Protein AF-A0A1R1PND1-F1 (afdb_monomer_lite)

pLDDT: mean 93.23, std 8.09, range [51.75, 98.88]

Foldseek 3Di:
DVLVVQLVLLLVLVCQLDPLFQDAAEQQAEQEQSSLLNAQSGLAYEFAQRHKYWHCQLLQLGFRASLLLLVLLPWFANNSLLRRQLRDIQGQCLCQLRFSGLAYAHPVCVVVLVVVVVVVVDRDPVVNLVSRLVRGDACADPVGDRAPPNPCLQCVVVSNQLRVDQAPVSSLVSLVVDDSCVVVSVVSNVSNLSGALLRSNLRSNLSVVSNPDKSQRSNLLRSLVRVVSCVDPSNVQSCCCCPNVNVSRGCHVVNDNVPPDPVNSVVSVVPRDPPDGRPHPDDDIDSDRPSCLSGADHPVNLVVLQVPPPPHPPDLPVSLVVQCVSSVVGHPNSNSSVSVVD

InterPro domains:
  IPR018376 Enoyl-CoA hydratase/isomerase, conserved site [PS00166] (24-44)
  IPR029045 ClpP/crotonase-like domain superfamily [SSF52096] (4-252)
  IPR032259 Enoyl-CoA hydratase/isomerase, HIBYL-CoA-H type [PTHR43176] (2-274)
  IPR045004 Enoyl-CoA hydratase/isomerase domain [PF16113] (3-269)

Radius of gyration: 20.49 Å; chains: 1; bounding box: 49×54×54 Å

Sequence (342 aa):
MGENFLSEEYTMNHQLATIKKPVVAMIDGVTMGGGVGISVHAPFRVSTERTLLAMPETQIGFVPDIGSTFVLARLDGELGPYLGLTGQRLKGIDALYSGFATHHVRSANLQALENELVQLGTGDYDLINKTIEKYTEPDLDSAGNLAYSYSLAPYLNSINRCFKFDTVEQIIEALQQETEQQEWASKTLELLHMMSPTSLKLSLEMIRRAKHMSIKQCLNMETQIVCRTIQSHDFFEGVSELLITKTKNPKWDPPTIEEVSASFIQSIFDSLDSSFTLKYCNNTDYFESPYKVYELPSAKEITDAIASYTDGITDKAKLIKDISSKYNSRNGVREKVLSFIS

Secondary structure (DSSP, 8-state):
-HHHHHHHHHHHHHHHHH-SS--EEEE-SEEETHHHHTTTTSSEEEE-TT-EEE--GGGGT----TTHHHHHTTSSTTHHHHHHHH-PPEETHHHHHTTS-SEEB-GGGHHHHHHHHHHH----HHHHHHHHHTTB---B-TTS-B----TTGGGHHHHHHHS-SSSHHHHHHHHHT--SSHHHHHHHHHHHHHS-HHHHHHHHHHHHHHTT--HHHHHHHHHHHHHHHTTSHHHHHHHIIIIIS-------SS-STTTS-HHHHHHHHHTS-TT-----SS----SS-TTGGGSPPPHHHHHHHHHT-TT-SS-HHHHHHHHHHHTTT-TTHHHHHHHHH-

Structure (mmCIF, N/CA/C/O backbone):
data_AF-A0A1R1PND1-F1
#
_entry.id   AF-A0A1R1PND1-F1
#
loop_
_atom_site.group_PDB
_atom_site.id
_atom_site.type_symbol
_atom_site.label_atom_id
_atom_site.label_alt_id
_atom_site.label_comp_id
_atom_site.label_asym_id
_atom_site.label_entity_id
_atom_site.label_seq_id
_atom_site.pdbx_PDB_ins_code
_atom_site.Cartn_x
_atom_site.Cartn_y
_atom_site.Cartn_z
_atom_site.occupancy
_atom_site.B_iso_or_equiv
_atom_site.auth_seq_id
_atom_site.auth_comp_id
_atom_site.auth_asym_id
_atom_site.auth_atom_id
_atom_site.pdbx_PDB_model_num
ATOM 1 N N . MET A 1 1 ? -10.273 -24.211 8.949 1.00 51.75 1 MET A N 1
ATOM 2 C CA . MET A 1 1 ? -10.306 -24.116 7.469 1.00 51.75 1 MET A CA 1
ATOM 3 C C . MET A 1 1 ? -9.653 -22.820 6.991 1.00 51.75 1 MET A C 1
ATOM 5 O O . MET A 1 1 ? -8.824 -22.910 6.101 1.00 51.75 1 MET A O 1
ATOM 9 N N . GLY A 1 2 ? -9.933 -21.666 7.620 1.00 74.50 2 GLY A N 1
ATOM 10 C CA . GLY A 1 2 ? -9.314 -20.377 7.261 1.00 74.50 2 GLY A CA 1
ATOM 11 C C . GLY A 1 2 ? -7.803 -20.265 7.517 1.00 74.50 2 GLY A C 1
ATOM 12 O O . GLY A 1 2 ? -7.086 -19.803 6.644 1.00 74.50 2 GLY A O 1
ATOM 13 N N . GLU A 1 3 ? -7.288 -20.751 8.652 1.00 82.69 3 GLU A N 1
ATOM 14 C CA . GLU A 1 3 ? -5.859 -20.580 9.002 1.00 82.69 3 GLU A CA 1
ATOM 15 C C . GLU A 1 3 ? -4.886 -21.239 8.007 1.00 82.69 3 GLU A C 1
ATOM 17 O O . GLU A 1 3 ? -3.850 -20.664 7.673 1.00 82.69 3 GLU A O 1
ATOM 22 N N . ASN A 1 4 ? -5.227 -22.427 7.489 1.00 87.88 4 ASN A N 1
ATOM 23 C CA . ASN A 1 4 ? -4.415 -23.099 6.469 1.00 87.88 4 ASN A CA 1
ATOM 24 C C . ASN A 1 4 ? -4.427 -22.321 5.148 1.00 87.88 4 ASN A C 1
ATOM 26 O O . ASN A 1 4 ? -3.372 -22.143 4.550 1.00 87.88 4 ASN A O 1
ATOM 30 N N . PHE A 1 5 ? -5.601 -21.835 4.729 1.00 91.50 5 PHE A N 1
ATOM 31 C CA . PHE A 1 5 ? -5.743 -21.022 3.521 1.00 91.50 5 PHE A CA 1
ATOM 32 C C . PHE A 1 5 ? -4.881 -19.754 3.601 1.00 91.50 5 PHE A C 1
ATOM 34 O O . PHE A 1 5 ? -4.085 -19.498 2.705 1.00 91.50 5 PHE A O 1
ATOM 41 N N . LEU A 1 6 ? -4.962 -19.020 4.713 1.00 91.75 6 LEU A N 1
ATOM 42 C CA . LEU A 1 6 ? -4.177 -17.802 4.937 1.00 91.75 6 LEU A CA 1
ATOM 43 C C . LEU A 1 6 ? -2.674 -18.083 4.977 1.00 91.75 6 LEU A C 1
ATOM 45 O O . LEU A 1 6 ? -1.876 -17.349 4.402 1.00 91.75 6 LEU A O 1
ATOM 49 N N . SER A 1 7 ? -2.275 -19.187 5.615 1.00 91.25 7 SER A N 1
ATOM 50 C CA . SER A 1 7 ? -0.869 -19.597 5.640 1.00 91.25 7 SER A CA 1
ATOM 51 C C . SER A 1 7 ? -0.333 -19.881 4.231 1.00 91.25 7 SER A C 1
ATOM 53 O O . SER A 1 7 ? 0.810 -19.532 3.926 1.00 91.25 7 SER A O 1
ATOM 55 N N . GLU A 1 8 ? -1.136 -20.510 3.366 1.00 94.69 8 GLU A N 1
ATOM 56 C CA . GLU A 1 8 ? -0.787 -20.767 1.963 1.00 94.69 8 GLU A CA 1
ATOM 57 C C . GLU A 1 8 ? -0.727 -19.472 1.145 1.00 94.69 8 GLU A C 1
ATOM 59 O O . GLU A 1 8 ? 0.255 -19.253 0.431 1.00 94.69 8 GLU A O 1
ATOM 64 N N . GLU A 1 9 ? -1.715 -18.588 1.301 1.00 96.69 9 GLU A N 1
ATOM 65 C CA . GLU A 1 9 ? -1.761 -17.274 0.652 1.00 96.69 9 GLU A CA 1
ATOM 66 C C . GLU A 1 9 ? -0.523 -16.439 0.995 1.00 96.69 9 GLU A C 1
ATOM 68 O O . GLU A 1 9 ? 0.185 -15.977 0.101 1.00 96.69 9 GLU A O 1
ATOM 73 N N . TYR A 1 10 ? -0.171 -16.338 2.274 1.00 96.75 10 TYR A N 1
ATOM 74 C CA . TYR A 1 10 ? 0.944 -15.499 2.710 1.00 96.75 10 TYR A CA 1
ATOM 75 C C . TYR A 1 10 ? 2.295 -16.102 2.323 1.00 96.75 10 TYR A C 1
ATOM 77 O O . TYR A 1 10 ? 3.246 -15.382 2.002 1.00 96.75 10 TYR A O 1
ATOM 85 N N . THR A 1 11 ? 2.387 -17.436 2.291 1.00 96.31 11 THR A N 1
ATOM 86 C CA . THR A 1 11 ? 3.556 -18.128 1.737 1.00 96.31 11 THR A CA 1
ATOM 87 C C . THR A 1 11 ? 3.716 -17.812 0.248 1.00 96.31 11 THR A C 1
ATOM 89 O O . THR A 1 11 ? 4.836 -17.569 -0.204 1.00 96.31 11 THR A O 1
ATOM 92 N N . MET A 1 12 ? 2.620 -17.758 -0.513 1.00 96.81 12 MET A N 1
ATOM 93 C CA . MET A 1 12 ? 2.630 -17.336 -1.914 1.00 96.81 12 MET A CA 1
ATOM 94 C C . MET A 1 12 ? 2.977 -15.842 -2.060 1.00 96.81 12 MET A C 1
ATOM 96 O O . MET A 1 12 ? 3.785 -15.504 -2.925 1.00 96.81 12 MET A O 1
ATOM 100 N N . ASN A 1 13 ? 2.457 -14.941 -1.217 1.00 97.81 13 ASN A N 1
ATOM 101 C CA . ASN A 1 13 ? 2.833 -13.520 -1.265 1.00 97.81 13 ASN A CA 1
ATOM 102 C C . ASN A 1 13 ? 4.339 -13.338 -1.014 1.00 97.81 13 ASN A C 1
ATOM 104 O O . ASN A 1 13 ? 4.999 -12.613 -1.757 1.00 97.81 13 ASN A O 1
ATOM 108 N N . HIS A 1 14 ? 4.916 -14.064 -0.045 1.00 97.88 14 HIS A N 1
ATOM 109 C CA . HIS A 1 14 ? 6.371 -14.089 0.165 1.00 97.88 14 HIS A CA 1
ATOM 110 C C . HIS A 1 14 ? 7.128 -14.623 -1.051 1.00 97.88 14 HIS A C 1
ATOM 112 O O . HIS A 1 14 ? 8.163 -14.072 -1.431 1.00 97.88 14 HIS A O 1
ATOM 118 N N . GLN A 1 15 ? 6.631 -15.688 -1.684 1.00 96.81 15 GLN A N 1
ATOM 119 C CA . GLN A 1 15 ? 7.230 -16.200 -2.914 1.00 96.81 15 GLN A CA 1
ATOM 120 C C . GLN A 1 15 ? 7.233 -15.137 -4.013 1.00 96.81 15 GLN A C 1
ATOM 122 O O . GLN A 1 15 ? 8.275 -14.943 -4.628 1.00 96.81 15 GLN A O 1
ATOM 127 N N . LEU A 1 16 ? 6.122 -14.428 -4.239 1.00 95.81 16 LEU A N 1
ATOM 128 C CA . LEU A 1 16 ? 6.048 -13.342 -5.222 1.00 95.81 16 LEU A CA 1
ATOM 129 C C . LEU A 1 16 ? 7.013 -12.199 -4.891 1.00 95.81 16 LEU A C 1
ATOM 131 O O . LEU A 1 16 ? 7.696 -11.708 -5.782 1.00 95.81 16 LEU A O 1
ATOM 135 N N . ALA A 1 17 ? 7.132 -11.843 -3.613 1.00 96.38 17 ALA A N 1
ATOM 136 C CA . ALA A 1 17 ? 8.062 -10.828 -3.121 1.00 96.38 17 ALA A CA 1
ATOM 137 C C . ALA A 1 17 ? 9.545 -11.197 -3.330 1.00 96.38 17 ALA A C 1
ATOM 139 O O . ALA A 1 17 ? 10.412 -10.330 -3.419 1.00 96.38 17 ALA A O 1
ATOM 140 N N . THR A 1 18 ? 9.864 -12.492 -3.399 1.00 96.56 18 THR A N 1
ATOM 141 C CA . THR A 1 18 ? 11.251 -12.991 -3.373 1.00 96.56 18 THR A CA 1
ATOM 142 C C . THR A 1 18 ? 11.644 -13.826 -4.590 1.00 96.56 18 THR A C 1
ATOM 144 O O . THR A 1 18 ? 12.760 -14.361 -4.650 1.00 96.56 18 THR A O 1
ATOM 147 N N . ILE A 1 19 ? 10.750 -13.956 -5.572 1.00 95.06 19 ILE A N 1
ATOM 148 C CA . ILE A 1 19 ? 11.004 -14.718 -6.789 1.00 95.06 19 ILE A CA 1
ATOM 149 C C . ILE A 1 19 ? 12.099 -14.037 -7.614 1.00 95.06 19 ILE A C 1
ATOM 151 O O . ILE A 1 19 ? 12.080 -12.843 -7.883 1.00 95.06 19 ILE A O 1
ATOM 155 N N . LYS A 1 20 ? 13.079 -14.829 -8.058 1.00 91.56 20 LYS A N 1
ATOM 156 C CA . LYS A 1 20 ? 14.237 -14.334 -8.826 1.00 91.56 20 LYS A CA 1
ATOM 157 C C . LYS A 1 20 ? 13.964 -14.165 -10.323 1.00 91.56 20 LYS A C 1
ATOM 159 O O . LYS A 1 20 ? 14.889 -13.911 -11.089 1.00 91.56 20 LYS A O 1
ATOM 164 N N . LYS A 1 21 ? 12.724 -14.395 -10.750 1.00 92.38 21 LYS A N 1
ATOM 165 C CA . LYS A 1 21 ? 12.276 -14.184 -12.127 1.00 92.38 21 LYS A CA 1
ATOM 166 C C . LYS A 1 21 ? 11.456 -12.897 -12.157 1.00 92.38 21 LYS A C 1
ATOM 168 O O . LYS A 1 21 ? 10.650 -12.712 -11.247 1.00 92.38 21 LYS A O 1
ATOM 173 N N . PRO A 1 22 ? 11.608 -12.042 -13.177 1.00 94.50 22 PRO A N 1
ATOM 174 C CA . PRO A 1 22 ? 10.733 -10.892 -13.333 1.00 94.50 22 PRO A CA 1
ATOM 175 C C . PRO A 1 22 ? 9.264 -11.319 -13.404 1.00 94.50 22 PRO A C 1
ATOM 177 O O . PRO A 1 22 ? 8.919 -12.258 -14.122 1.00 94.50 22 PRO A O 1
ATOM 180 N N . VAL A 1 23 ? 8.410 -10.614 -12.666 1.00 96.88 23 VAL A N 1
ATOM 181 C CA . VAL A 1 23 ? 6.954 -10.773 -12.704 1.00 96.88 23 VAL A CA 1
ATOM 182 C C . VAL A 1 23 ? 6.349 -9.426 -13.070 1.00 96.88 23 VAL A C 1
ATOM 184 O O . VAL A 1 23 ? 6.687 -8.409 -12.467 1.00 96.88 23 VAL A O 1
ATOM 187 N N . VAL A 1 24 ? 5.462 -9.426 -14.063 1.00 98.00 24 VAL A N 1
ATOM 188 C CA . VAL A 1 24 ? 4.693 -8.248 -14.467 1.00 98.00 24 VAL A CA 1
ATOM 189 C C . VAL A 1 24 ? 3.234 -8.493 -14.105 1.00 98.00 24 VAL A C 1
ATOM 191 O O . VAL A 1 24 ? 2.588 -9.360 -14.687 1.00 98.00 24 VAL A O 1
ATOM 194 N N . ALA A 1 25 ? 2.720 -7.744 -13.134 1.00 98.12 25 ALA A N 1
ATOM 195 C CA . ALA A 1 25 ? 1.317 -7.768 -12.747 1.00 98.12 25 ALA A CA 1
ATOM 196 C C . ALA A 1 25 ? 0.543 -6.711 -13.544 1.00 98.12 25 ALA A C 1
ATOM 198 O O . ALA A 1 25 ? 0.736 -5.513 -13.340 1.00 98.12 25 ALA A O 1
ATOM 199 N N . MET A 1 26 ? -0.334 -7.145 -14.450 1.00 98.06 26 MET A N 1
ATOM 200 C CA . MET A 1 26 ? -1.261 -6.261 -15.165 1.00 98.06 26 MET A CA 1
ATOM 201 C C . MET A 1 26 ? -2.557 -6.137 -14.359 1.00 98.06 26 MET A C 1
ATOM 203 O O . MET A 1 26 ? -3.369 -7.058 -14.341 1.00 98.06 26 MET A O 1
ATOM 207 N N . ILE A 1 27 ? -2.751 -5.012 -13.670 1.00 97.88 27 ILE A N 1
ATOM 208 C CA . ILE A 1 27 ? -3.892 -4.787 -12.768 1.00 97.88 27 ILE A CA 1
ATOM 209 C C . ILE A 1 27 ? -5.048 -4.066 -13.489 1.00 97.88 27 ILE A C 1
ATOM 211 O O . ILE A 1 27 ? -5.492 -2.994 -13.081 1.00 97.88 27 ILE A O 1
ATOM 215 N N . ASP A 1 28 ? -5.534 -4.651 -14.591 1.00 97.69 28 ASP A N 1
ATOM 216 C CA . ASP A 1 28 ? -6.619 -4.111 -15.436 1.00 97.69 28 ASP A CA 1
ATOM 217 C C . ASP A 1 28 ? -8.016 -4.419 -14.867 1.00 97.69 28 ASP A C 1
ATOM 219 O O . ASP A 1 28 ? -8.693 -5.356 -15.288 1.00 97.69 28 ASP A O 1
ATOM 223 N N . GLY A 1 29 ? -8.454 -3.633 -13.883 1.00 97.75 29 GLY A N 1
ATOM 224 C CA . GLY A 1 29 ? -9.779 -3.766 -13.274 1.00 97.75 29 GLY A CA 1
ATOM 225 C C . GLY A 1 29 ? -9.770 -3.664 -11.751 1.00 97.75 29 GLY A C 1
ATOM 226 O O . GLY A 1 29 ? -8.884 -3.058 -11.143 1.00 97.75 29 GLY A O 1
ATOM 227 N N . VAL A 1 30 ? -10.787 -4.253 -11.118 1.00 98.19 30 VAL A N 1
ATOM 228 C CA . VAL A 1 30 ? -10.921 -4.264 -9.655 1.00 98.19 30 VAL A CA 1
ATOM 229 C C . VAL A 1 30 ? -9.797 -5.095 -9.038 1.00 98.19 30 VAL A C 1
ATOM 231 O O . VAL A 1 30 ? -9.695 -6.289 -9.301 1.00 98.19 30 VAL A O 1
ATOM 234 N N . THR A 1 31 ? -8.979 -4.460 -8.200 1.00 98.12 31 THR A N 1
ATOM 235 C CA . THR A 1 31 ? -7.821 -5.072 -7.533 1.00 98.12 31 THR A CA 1
ATOM 236 C C . THR A 1 31 ? -7.904 -4.764 -6.039 1.00 98.12 31 THR A C 1
ATOM 238 O O . THR A 1 31 ? -7.560 -3.666 -5.613 1.00 98.12 31 THR A O 1
ATOM 241 N N . MET A 1 32 ? -8.432 -5.693 -5.241 1.00 96.12 32 MET A N 1
ATOM 242 C CA . MET A 1 32 ? -8.685 -5.501 -3.802 1.00 96.12 32 MET A CA 1
ATOM 243 C C . MET A 1 32 ? -8.278 -6.754 -3.015 1.00 96.12 32 MET A C 1
ATOM 245 O O . MET A 1 32 ? -8.331 -7.850 -3.584 1.00 96.12 32 MET A O 1
ATOM 249 N N . GLY A 1 33 ? -7.866 -6.600 -1.750 1.00 92.12 33 GLY A N 1
ATOM 250 C CA . GLY A 1 33 ? -7.424 -7.699 -0.876 1.00 92.12 33 GLY A CA 1
ATOM 251 C C . GLY A 1 33 ? -6.383 -8.599 -1.548 1.00 92.12 33 GLY A C 1
ATOM 252 O O . GLY A 1 33 ? -5.359 -8.122 -2.041 1.00 92.12 33 GLY A O 1
ATOM 253 N N . GLY A 1 34 ? -6.691 -9.889 -1.706 1.00 93.81 34 GLY A N 1
ATOM 254 C CA . GLY A 1 34 ? -5.822 -10.856 -2.395 1.00 93.81 34 GLY A CA 1
ATOM 255 C C . GLY A 1 34 ? -5.354 -10.437 -3.802 1.00 93.81 34 GLY A C 1
ATOM 256 O O . GLY A 1 34 ? -4.231 -10.748 -4.196 1.00 93.81 34 GLY A O 1
ATOM 257 N N . GLY A 1 35 ? -6.150 -9.656 -4.548 1.00 96.19 35 GLY A N 1
ATOM 258 C CA . GLY A 1 35 ? -5.740 -9.083 -5.840 1.00 96.19 35 GLY A CA 1
ATOM 259 C C . GLY A 1 35 ? -4.568 -8.097 -5.718 1.00 96.19 35 GLY A C 1
ATOM 260 O O . GLY A 1 35 ? -3.667 -8.071 -6.562 1.00 96.19 35 GLY A O 1
ATOM 261 N N . VAL A 1 36 ? -4.540 -7.319 -4.632 1.00 97.25 36 VAL A N 1
ATOM 262 C CA . VAL A 1 36 ? -3.385 -6.493 -4.250 1.00 97.25 36 VAL A CA 1
ATOM 263 C C . VAL A 1 36 ? -2.224 -7.403 -3.840 1.00 97.25 36 VAL A C 1
ATOM 265 O O . VAL A 1 36 ? -1.109 -7.207 -4.310 1.00 97.25 36 VAL A O 1
ATOM 268 N N . GLY A 1 37 ? -2.473 -8.467 -3.074 1.00 95.88 37 GLY A N 1
ATOM 269 C CA . GLY A 1 37 ? -1.450 -9.441 -2.668 1.00 95.88 37 GLY A CA 1
ATOM 270 C C . GLY A 1 37 ? -0.707 -10.154 -3.793 1.00 95.88 37 GLY A C 1
ATOM 271 O O . GLY A 1 37 ? 0.493 -10.407 -3.665 1.00 95.88 37 GLY A O 1
ATOM 272 N N . ILE A 1 38 ? -1.366 -10.446 -4.915 1.00 95.88 38 ILE A N 1
ATOM 273 C CA . ILE A 1 38 ? -0.707 -11.068 -6.076 1.00 95.88 38 ILE A CA 1
ATOM 274 C C . ILE A 1 38 ? -0.004 -10.065 -7.000 1.00 95.88 38 ILE A C 1
ATOM 276 O O . ILE A 1 38 ? 0.641 -10.470 -7.966 1.00 95.88 38 ILE A O 1
ATOM 280 N N . SER A 1 39 ? -0.119 -8.764 -6.726 1.00 97.31 39 SER A N 1
ATOM 281 C CA . SER A 1 39 ? 0.418 -7.702 -7.579 1.00 97.31 39 SER A CA 1
ATOM 282 C C . SER A 1 39 ? 1.454 -6.830 -6.875 1.00 97.31 39 SER A C 1
ATOM 284 O O . SER A 1 39 ? 2.538 -6.628 -7.411 1.00 97.31 39 SER A O 1
ATOM 286 N N . VAL A 1 40 ? 1.171 -6.346 -5.667 1.00 96.44 40 VAL A N 1
ATOM 287 C CA . VAL A 1 40 ? 1.938 -5.289 -4.990 1.00 96.44 40 VAL A CA 1
ATOM 288 C C . VAL A 1 40 ? 3.399 -5.653 -4.701 1.00 96.44 40 VAL A C 1
ATOM 290 O O . VAL A 1 40 ? 4.265 -4.783 -4.671 1.00 96.44 40 VAL A O 1
ATOM 293 N N . HIS A 1 41 ? 3.689 -6.948 -4.574 1.00 96.88 41 HIS A N 1
ATOM 294 C CA . HIS A 1 41 ? 5.037 -7.473 -4.336 1.00 96.88 41 HIS A CA 1
ATOM 295 C C . HIS A 1 41 ? 5.840 -7.735 -5.617 1.00 96.88 41 HIS A C 1
ATOM 297 O O . HIS A 1 41 ? 7.048 -7.957 -5.549 1.00 96.88 41 HIS A O 1
ATOM 303 N N . ALA A 1 42 ? 5.194 -7.725 -6.788 1.00 96.69 42 ALA A N 1
ATOM 304 C CA . ALA A 1 42 ? 5.864 -7.928 -8.070 1.00 96.69 42 ALA A CA 1
ATOM 305 C C . ALA A 1 42 ? 6.713 -6.700 -8.428 1.00 96.69 42 ALA A C 1
ATOM 307 O O . ALA A 1 42 ? 6.267 -5.589 -8.171 1.00 96.69 42 ALA A O 1
ATOM 308 N N . PRO A 1 43 ? 7.879 -6.843 -9.080 1.00 95.56 43 PRO A N 1
ATOM 309 C CA . PRO A 1 43 ? 8.740 -5.720 -9.470 1.00 95.56 43 PRO A CA 1
ATOM 310 C C . PRO A 1 43 ? 8.049 -4.735 -10.422 1.00 95.56 43 PRO A C 1
ATOM 312 O O . PRO A 1 43 ? 8.331 -3.542 -10.373 1.00 95.56 43 PRO A O 1
ATOM 315 N N . PHE A 1 44 ? 7.143 -5.232 -11.270 1.00 97.69 44 PHE A N 1
ATOM 316 C CA . PHE A 1 44 ? 6.405 -4.440 -12.243 1.00 97.69 44 PHE A CA 1
ATOM 317 C C . PHE A 1 44 ? 4.908 -4.625 -12.042 1.00 97.69 44 PHE A C 1
ATOM 319 O O . PHE A 1 44 ? 4.385 -5.736 -12.073 1.00 97.69 44 PHE A O 1
ATOM 326 N N . ARG A 1 45 ? 4.224 -3.505 -11.851 1.00 98.06 45 ARG A N 1
ATOM 327 C CA . ARG A 1 45 ? 2.794 -3.385 -11.562 1.00 98.06 45 ARG A CA 1
ATOM 328 C C . ARG A 1 45 ? 2.230 -2.358 -12.533 1.00 98.06 45 ARG A C 1
ATOM 330 O O . ARG A 1 45 ? 2.579 -1.178 -12.436 1.00 98.06 45 ARG A O 1
ATOM 337 N N . VAL A 1 46 ? 1.465 -2.820 -13.514 1.00 98.25 46 VAL A N 1
ATOM 338 C CA . VAL A 1 46 ? 0.969 -2.030 -14.646 1.00 98.25 46 VAL A CA 1
ATOM 339 C C . VAL A 1 46 ? -0.512 -1.757 -14.427 1.00 98.25 46 VAL A C 1
ATOM 341 O O . VAL A 1 46 ? -1.330 -2.667 -14.564 1.00 98.25 46 VAL A O 1
ATOM 344 N N . SER A 1 47 ? -0.852 -0.520 -14.062 1.00 97.88 47 SER A N 1
ATOM 345 C CA . SER A 1 47 ? -2.243 -0.071 -13.993 1.00 97.88 47 SER A CA 1
ATOM 346 C C . SER A 1 47 ? -2.747 0.415 -15.347 1.00 97.88 47 SER A C 1
ATOM 348 O O . SER A 1 47 ? -1.966 0.754 -16.235 1.00 97.88 47 SER A O 1
ATOM 350 N N . THR A 1 48 ? -4.066 0.460 -15.488 1.00 96.94 48 THR A N 1
ATOM 351 C CA . THR A 1 48 ? -4.784 0.989 -16.650 1.00 96.94 48 THR A CA 1
ATOM 352 C C . THR A 1 48 ? -5.854 1.964 -16.198 1.00 96.94 48 THR A C 1
ATOM 354 O O . THR A 1 48 ? -6.146 2.077 -15.011 1.00 96.94 48 THR A O 1
ATOM 357 N N . GLU A 1 49 ? -6.519 2.641 -17.126 1.00 94.94 49 GLU A N 1
ATOM 358 C CA . GLU A 1 49 ? -7.679 3.481 -16.822 1.00 94.94 49 GLU A CA 1
ATOM 359 C C . GLU A 1 49 ? -8.848 2.719 -16.161 1.00 94.94 49 GLU A C 1
ATOM 361 O O . GLU A 1 49 ? -9.748 3.346 -15.601 1.00 94.94 49 GLU A O 1
ATOM 366 N N . ARG A 1 50 ? -8.847 1.377 -16.200 1.00 96.81 50 ARG A N 1
ATOM 367 C CA . ARG A 1 50 ? -9.867 0.522 -15.571 1.00 96.81 50 ARG A CA 1
ATOM 368 C C . ARG A 1 50 ? -9.488 0.057 -14.170 1.00 96.81 50 ARG A C 1
ATOM 370 O O . ARG A 1 50 ? -10.347 -0.492 -13.479 1.00 96.81 50 ARG A O 1
ATOM 377 N N . THR A 1 51 ? -8.239 0.255 -13.744 1.00 98.31 51 THR A N 1
ATOM 378 C CA . THR A 1 51 ? -7.798 -0.134 -12.403 1.00 98.31 51 THR A CA 1
ATOM 379 C C . THR A 1 51 ? -8.662 0.549 -11.347 1.00 98.31 51 THR A C 1
ATOM 381 O O . THR A 1 51 ? -8.804 1.773 -11.333 1.00 98.31 51 THR A O 1
ATOM 384 N N . LEU A 1 52 ? -9.215 -0.249 -10.439 1.00 98.25 52 LEU A N 1
ATOM 385 C CA . LEU A 1 52 ? -9.872 0.218 -9.225 1.00 98.25 52 LEU A CA 1
ATOM 386 C C . LEU A 1 52 ? -9.246 -0.521 -8.047 1.00 98.25 52 LEU A C 1
ATOM 388 O O . LEU A 1 52 ? -9.636 -1.651 -7.744 1.00 98.25 52 LEU A O 1
ATOM 392 N N . LEU A 1 53 ? -8.265 0.119 -7.419 1.00 98.12 53 LEU A N 1
ATOM 393 C CA . LEU A 1 53 ? -7.503 -0.451 -6.316 1.00 98.12 53 LEU A CA 1
ATOM 394 C C . LEU A 1 53 ? -8.052 0.034 -4.975 1.00 98.12 53 LEU A C 1
ATOM 396 O O . LEU A 1 53 ? -8.351 1.218 -4.828 1.00 98.12 53 LEU A O 1
ATOM 400 N N . ALA A 1 54 ? -8.201 -0.868 -4.007 1.00 96.50 54 ALA A N 1
ATOM 401 C CA . ALA A 1 54 ? -8.537 -0.513 -2.628 1.00 96.50 54 ALA A CA 1
ATOM 402 C C . ALA A 1 54 ? -8.135 -1.622 -1.651 1.00 96.50 54 ALA A C 1
ATOM 404 O O . ALA A 1 54 ? -8.058 -2.786 -2.039 1.00 96.50 54 ALA A O 1
ATOM 405 N N . MET A 1 55 ? -7.985 -1.243 -0.385 1.00 93.69 55 MET A N 1
ATOM 406 C CA . MET A 1 55 ? -7.846 -2.141 0.765 1.00 93.69 55 MET A CA 1
ATOM 407 C C . MET A 1 55 ? -9.072 -1.942 1.683 1.00 93.69 55 MET A C 1
ATOM 409 O O . MET A 1 55 ? -9.010 -1.147 2.621 1.00 93.69 55 MET A O 1
ATOM 413 N N . PRO A 1 56 ? -10.246 -2.526 1.360 1.00 95.00 56 PRO A N 1
ATOM 414 C CA . PRO A 1 56 ? -11.495 -2.285 2.087 1.00 95.00 56 PRO A CA 1
ATOM 415 C C . PRO A 1 56 ? -11.671 -3.179 3.332 1.00 95.00 56 PRO A C 1
ATOM 417 O O . PRO A 1 56 ? -12.796 -3.361 3.795 1.00 95.00 56 PRO A O 1
ATOM 420 N N . GLU A 1 57 ? -10.604 -3.780 3.862 1.00 97.50 57 GLU A N 1
ATOM 421 C CA . GLU A 1 57 ? -10.661 -4.823 4.894 1.00 97.50 57 GLU A CA 1
ATOM 422 C C . GLU A 1 57 ? -11.293 -4.320 6.203 1.00 97.50 57 GLU A C 1
ATOM 424 O O . GLU A 1 57 ? -12.113 -5.019 6.802 1.00 97.50 57 GLU A O 1
ATOM 429 N N . THR A 1 58 ? -11.028 -3.074 6.606 1.00 97.44 58 THR A N 1
ATOM 430 C CA . THR A 1 58 ? -11.634 -2.477 7.814 1.00 97.44 58 THR A CA 1
ATOM 431 C C . THR A 1 58 ? -13.159 -2.362 7.726 1.00 97.44 58 THR A C 1
ATOM 433 O O . THR A 1 58 ? -13.843 -2.372 8.754 1.00 97.44 58 THR A O 1
ATOM 436 N N . GLN A 1 59 ? -13.710 -2.317 6.508 1.00 96.56 59 GLN A N 1
ATOM 437 C CA . GLN A 1 59 ? -15.149 -2.245 6.252 1.00 96.56 59 GLN A CA 1
ATOM 438 C C . GLN A 1 59 ? -15.871 -3.571 6.526 1.00 96.56 59 GLN A C 1
ATOM 440 O O . GLN A 1 59 ? -17.080 -3.580 6.747 1.00 96.56 59 GLN A O 1
ATOM 445 N N . ILE A 1 60 ? -15.146 -4.692 6.504 1.00 96.56 60 ILE A N 1
ATOM 446 C CA . ILE A 1 60 ? -15.686 -6.035 6.756 1.00 96.56 60 ILE A CA 1
ATOM 447 C C . ILE A 1 60 ? -15.236 -6.597 8.111 1.00 96.56 60 ILE A C 1
ATOM 449 O O . ILE A 1 60 ? -15.307 -7.804 8.313 1.00 96.56 60 ILE A O 1
ATOM 453 N N . GLY A 1 61 ? -14.759 -5.748 9.028 1.00 97.44 61 GLY A N 1
ATOM 454 C CA . GLY A 1 61 ? -14.251 -6.206 10.323 1.00 97.44 61 GLY A CA 1
ATOM 455 C C . GLY A 1 61 ? -12.933 -6.974 10.221 1.00 97.44 61 GLY A C 1
ATOM 456 O O . GLY A 1 61 ? -12.681 -7.885 11.008 1.00 97.44 61 GLY A O 1
ATOM 457 N N . PHE A 1 62 ? -12.120 -6.645 9.217 1.00 97.69 62 PHE A N 1
ATOM 458 C CA . PHE A 1 62 ? -10.830 -7.263 8.950 1.00 97.69 62 PHE A CA 1
ATOM 459 C C . PHE A 1 62 ? -9.695 -6.227 8.965 1.00 97.69 62 PHE A C 1
ATOM 461 O O . PHE A 1 62 ? -9.923 -5.038 9.167 1.00 97.69 62 PHE A O 1
ATOM 468 N N . VAL A 1 63 ? -8.452 -6.667 8.782 1.00 98.12 63 VAL A N 1
ATOM 469 C CA . VAL A 1 63 ? -7.261 -5.800 8.815 1.00 98.12 63 VAL A CA 1
ATOM 470 C C . VAL A 1 63 ? -6.474 -5.931 7.509 1.00 98.12 63 VAL A C 1
ATOM 472 O O . VAL A 1 63 ? -6.608 -6.966 6.857 1.00 98.12 63 VAL A O 1
ATOM 475 N N . PRO A 1 64 ? -5.643 -4.939 7.131 1.00 97.44 64 PRO A N 1
ATOM 476 C CA . PRO A 1 64 ? -4.736 -5.064 5.998 1.00 97.44 64 PRO A CA 1
ATOM 477 C C . PRO A 1 64 ? -3.885 -6.336 6.105 1.00 97.44 64 PRO A C 1
ATOM 479 O O . PRO A 1 64 ? -3.159 -6.539 7.083 1.00 97.44 64 PRO A O 1
ATOM 482 N N . ASP A 1 65 ? -4.011 -7.189 5.096 1.00 95.81 65 ASP A N 1
ATOM 483 C CA . ASP A 1 65 ? -3.462 -8.541 5.011 1.00 95.81 65 ASP A CA 1
ATOM 484 C C . ASP A 1 65 ? -2.436 -8.649 3.871 1.00 95.81 65 ASP A C 1
ATOM 486 O O . ASP A 1 65 ? -1.956 -7.627 3.381 1.00 95.81 65 ASP A O 1
ATOM 490 N N . ILE A 1 66 ? -2.073 -9.866 3.450 1.00 95.75 66 ILE A N 1
ATOM 491 C CA . ILE A 1 66 ? -1.248 -10.186 2.265 1.00 95.75 66 ILE A CA 1
ATOM 492 C C . ILE A 1 66 ? 0.145 -9.536 2.177 1.00 95.75 66 ILE A C 1
ATOM 494 O O . ILE A 1 66 ? 0.749 -9.468 1.104 1.00 95.75 66 ILE A O 1
ATOM 498 N N . GLY A 1 67 ? 0.695 -9.053 3.284 1.00 96.56 67 GLY A N 1
ATOM 499 C CA . GLY A 1 67 ? 1.920 -8.258 3.352 1.00 96.56 67 GLY A CA 1
ATOM 500 C C . GLY A 1 67 ? 1.703 -6.783 3.010 1.00 96.56 67 GLY A C 1
ATOM 501 O O . GLY A 1 67 ? 2.673 -6.062 2.777 1.00 96.56 67 GLY A O 1
ATOM 502 N N . SER A 1 68 ? 0.459 -6.311 2.937 1.00 96.69 68 SER A N 1
ATOM 503 C CA . SER A 1 68 ? 0.129 -4.925 2.596 1.00 96.69 68 SER A CA 1
ATOM 504 C C . SER A 1 68 ? 0.633 -3.955 3.651 1.00 96.69 68 SER A C 1
ATOM 506 O O . SER A 1 68 ? 0.993 -2.838 3.290 1.00 96.69 68 SER A O 1
ATOM 508 N N . THR A 1 69 ? 0.759 -4.358 4.922 1.00 98.00 69 THR A N 1
ATOM 509 C CA . THR A 1 69 ? 1.313 -3.478 5.963 1.00 98.00 69 THR A CA 1
ATOM 510 C C . THR A 1 69 ? 2.750 -3.075 5.646 1.00 98.00 69 THR A C 1
ATOM 512 O O . THR A 1 69 ? 3.126 -1.929 5.894 1.00 98.00 69 THR A O 1
ATOM 515 N N . PHE A 1 70 ? 3.534 -3.966 5.020 1.00 98.38 70 PHE A N 1
ATOM 516 C CA . PHE A 1 70 ? 4.882 -3.658 4.539 1.00 98.38 70 PHE A CA 1
ATOM 517 C C . PHE A 1 70 ? 4.856 -2.516 3.515 1.00 98.38 70 PHE A C 1
ATOM 519 O O . PHE A 1 70 ? 5.661 -1.589 3.609 1.00 98.38 70 PHE A O 1
ATOM 526 N N . VAL A 1 71 ? 3.918 -2.564 2.567 1.00 97.31 71 VAL A N 1
ATOM 527 C CA . VAL A 1 71 ? 3.782 -1.567 1.496 1.00 97.31 71 VAL A CA 1
ATOM 528 C C . VAL A 1 71 ? 3.205 -0.262 2.036 1.00 97.31 71 VAL A C 1
ATOM 530 O O . VAL A 1 71 ? 3.800 0.794 1.840 1.00 97.31 71 VAL A O 1
ATOM 533 N N . LEU A 1 72 ? 2.088 -0.331 2.767 1.00 98.25 72 LEU A N 1
ATOM 534 C CA . LEU A 1 72 ? 1.404 0.818 3.362 1.00 98.25 72 LEU A CA 1
ATOM 535 C C . LEU A 1 72 ? 2.362 1.635 4.235 1.00 98.25 72 LEU A C 1
ATOM 537 O O . LEU A 1 72 ? 2.413 2.855 4.111 1.00 98.25 72 LEU A O 1
ATOM 541 N N . ALA A 1 73 ? 3.184 0.979 5.058 1.00 97.88 73 ALA A N 1
ATOM 542 C CA . ALA A 1 73 ? 4.149 1.654 5.925 1.00 97.88 73 ALA A CA 1
ATOM 543 C C . ALA A 1 73 ? 5.259 2.421 5.179 1.00 97.88 73 ALA A C 1
ATOM 545 O O . ALA A 1 73 ? 5.960 3.219 5.802 1.00 97.88 73 ALA A O 1
ATOM 546 N N . ARG A 1 74 ? 5.432 2.176 3.874 1.00 96.88 74 ARG A N 1
ATOM 547 C CA . ARG A 1 74 ? 6.489 2.751 3.023 1.00 96.88 74 ARG A CA 1
ATOM 548 C C . ARG A 1 74 ? 5.965 3.712 1.959 1.00 96.88 74 ARG A C 1
ATOM 550 O O . ARG A 1 74 ? 6.770 4.267 1.212 1.00 96.88 74 ARG A O 1
ATOM 557 N N . LEU A 1 75 ? 4.649 3.917 1.886 1.00 96.94 75 LEU A N 1
ATOM 558 C CA . LEU A 1 75 ? 4.071 4.942 1.020 1.00 96.94 75 LEU A CA 1
ATOM 559 C C . LEU A 1 75 ? 4.482 6.344 1.485 1.00 96.94 75 LEU A C 1
ATOM 561 O O . LEU A 1 75 ? 4.877 6.552 2.631 1.00 96.94 75 LEU A O 1
ATOM 565 N N 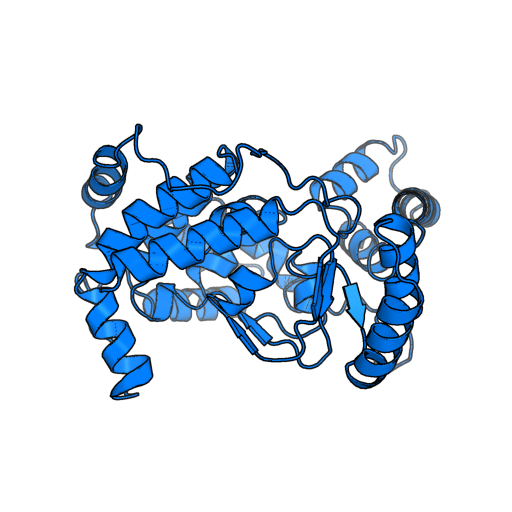. ASP A 1 76 ? 4.372 7.316 0.582 1.00 95.94 76 ASP A N 1
ATOM 566 C CA . ASP A 1 76 ? 4.753 8.696 0.871 1.00 95.94 76 ASP A CA 1
ATOM 567 C C . ASP A 1 76 ? 3.925 9.288 2.028 1.00 95.94 76 ASP A C 1
ATOM 569 O O . ASP A 1 76 ? 2.692 9.286 2.006 1.00 95.94 76 ASP A O 1
ATOM 573 N N . GLY A 1 77 ? 4.621 9.844 3.026 1.00 96.06 77 GLY A N 1
ATOM 574 C CA . GLY A 1 77 ? 4.002 10.509 4.173 1.00 96.06 77 GLY A CA 1
ATOM 575 C C . GLY A 1 77 ? 3.096 9.577 4.981 1.00 96.06 77 GLY A C 1
ATOM 576 O O . GLY A 1 77 ? 3.508 8.497 5.394 1.00 96.06 77 GLY A O 1
ATOM 577 N N . GLU A 1 78 ? 1.857 10.006 5.217 1.00 98.06 78 GLU A N 1
ATOM 578 C CA . GLU A 1 78 ? 0.840 9.242 5.955 1.00 98.06 78 GLU A CA 1
ATOM 579 C C . GLU A 1 78 ? -0.260 8.690 5.031 1.00 98.06 78 GLU A C 1
ATOM 581 O O . GLU A 1 78 ? -1.381 8.408 5.463 1.00 98.06 78 GLU A O 1
ATOM 586 N N . LEU A 1 79 ? 0.066 8.488 3.747 1.00 98.12 79 LEU A N 1
ATOM 587 C CA . LEU A 1 79 ? -0.846 7.877 2.782 1.00 98.12 79 LEU A CA 1
ATOM 588 C C . LEU A 1 79 ? -1.192 6.427 3.155 1.00 98.12 79 LEU A C 1
ATOM 590 O O . LEU A 1 79 ? -2.339 6.016 3.008 1.00 98.12 79 LEU A O 1
ATOM 594 N N . GLY A 1 80 ? -0.228 5.665 3.678 1.00 98.25 80 GLY A N 1
ATOM 595 C CA . GLY A 1 80 ? -0.429 4.285 4.129 1.00 98.25 80 GLY A CA 1
ATOM 596 C C . GLY A 1 80 ? -1.564 4.126 5.142 1.00 98.25 80 GLY A C 1
ATOM 597 O O . GLY A 1 80 ? -2.537 3.435 4.848 1.00 98.25 80 GLY A O 1
ATOM 598 N N . PRO A 1 81 ? -1.486 4.776 6.316 1.00 98.56 81 PRO A N 1
ATOM 599 C CA . PRO A 1 81 ? -2.574 4.770 7.290 1.00 98.56 81 PRO A CA 1
ATOM 600 C C . PRO A 1 81 ? -3.894 5.278 6.718 1.00 98.56 81 PRO A C 1
ATOM 602 O O . PRO A 1 81 ? -4.924 4.664 6.966 1.00 98.56 81 PRO A O 1
ATOM 605 N N . TYR A 1 82 ? -3.884 6.352 5.920 1.00 98.75 82 TYR A N 1
ATOM 606 C CA . TYR A 1 82 ? -5.112 6.848 5.298 1.00 98.75 82 TYR A CA 1
ATOM 607 C C . TYR A 1 82 ? -5.792 5.769 4.447 1.00 98.75 82 TYR A C 1
ATOM 609 O O . TYR A 1 82 ? -6.971 5.479 4.651 1.00 98.75 82 TYR A O 1
ATOM 617 N N . LEU A 1 83 ? -5.054 5.129 3.537 1.00 98.50 83 LEU A N 1
ATOM 618 C CA . LEU A 1 83 ? -5.603 4.103 2.651 1.00 98.50 83 LEU A CA 1
ATOM 619 C C . LEU A 1 83 ? -5.999 2.830 3.407 1.00 98.50 83 LEU A C 1
ATOM 621 O O . LEU A 1 83 ? -7.075 2.298 3.152 1.00 98.50 83 LEU A O 1
ATOM 625 N N . GLY A 1 84 ? -5.170 2.376 4.352 1.00 98.06 84 GLY A N 1
ATOM 626 C CA . GLY A 1 84 ? -5.426 1.163 5.134 1.00 98.06 84 GLY A CA 1
ATOM 627 C C . GLY A 1 84 ? -6.590 1.290 6.120 1.00 98.06 84 GLY A C 1
ATOM 628 O O . GLY A 1 84 ? -7.248 0.299 6.407 1.00 98.06 84 GLY A O 1
ATOM 629 N N . LEU A 1 85 ? -6.871 2.495 6.628 1.00 98.56 85 LEU A N 1
ATOM 630 C CA . LEU A 1 85 ? -7.992 2.727 7.545 1.00 98.56 85 LEU A CA 1
ATOM 631 C C . LEU A 1 85 ? -9.306 2.996 6.810 1.00 98.56 85 LEU A C 1
ATOM 633 O O . LEU A 1 85 ? -10.351 2.490 7.216 1.00 98.56 85 LEU A O 1
ATOM 637 N N . THR A 1 86 ? -9.263 3.803 5.747 1.00 98.06 86 THR A N 1
ATOM 638 C CA . THR A 1 86 ? -10.477 4.280 5.061 1.00 98.06 86 THR A CA 1
ATOM 639 C C . THR A 1 86 ? -10.949 3.365 3.936 1.00 98.06 86 THR A C 1
ATOM 641 O O . THR A 1 86 ? -12.096 3.482 3.503 1.00 98.06 86 THR A O 1
ATOM 644 N N . GLY A 1 87 ? -10.072 2.508 3.405 1.00 96.25 87 GLY A N 1
ATOM 645 C CA . GLY A 1 87 ? -10.348 1.732 2.197 1.00 96.25 87 GLY A CA 1
ATOM 646 C C . GLY A 1 87 ? -10.601 2.600 0.960 1.00 96.25 87 GLY A C 1
ATOM 647 O O . GLY A 1 87 ? -11.304 2.176 0.036 1.00 96.25 87 GLY A O 1
ATOM 648 N N . GLN A 1 88 ? -10.064 3.828 0.942 1.00 97.31 88 GLN A N 1
ATOM 649 C CA . GLN A 1 88 ? -10.223 4.764 -0.167 1.00 97.31 88 GLN A CA 1
ATOM 650 C C . GLN A 1 88 ? -9.819 4.113 -1.494 1.00 97.31 88 GLN A C 1
ATOM 652 O O . GLN A 1 88 ? -8.765 3.492 -1.632 1.00 97.31 88 GLN A O 1
ATOM 657 N N . ARG A 1 89 ? -10.679 4.290 -2.501 1.00 97.31 89 ARG A N 1
ATOM 658 C CA . ARG A 1 89 ? -10.477 3.721 -3.833 1.00 97.31 89 ARG A CA 1
ATOM 659 C C . ARG A 1 89 ? -9.554 4.605 -4.659 1.00 97.31 89 ARG A C 1
ATOM 661 O O . ARG A 1 89 ? -9.822 5.796 -4.813 1.00 97.31 89 ARG A O 1
ATOM 668 N N . LEU A 1 90 ? -8.541 3.987 -5.250 1.00 97.81 90 LEU A N 1
ATOM 669 C CA . LEU A 1 90 ? -7.600 4.587 -6.186 1.00 97.81 90 LEU A CA 1
ATOM 670 C C . LEU A 1 90 ? -7.971 4.155 -7.606 1.00 97.81 90 LEU A C 1
ATOM 672 O O . LEU A 1 90 ? -8.081 2.958 -7.890 1.00 97.81 90 LEU A O 1
ATOM 676 N N . LYS A 1 91 ? -8.203 5.123 -8.497 1.00 96.75 91 LYS A N 1
ATOM 677 C CA . LYS A 1 91 ? -8.613 4.858 -9.880 1.00 96.75 91 LYS A CA 1
ATOM 678 C C . LYS A 1 91 ? -7.459 5.093 -10.842 1.00 96.75 91 LYS A C 1
ATOM 680 O O . LYS A 1 91 ? -6.866 6.165 -10.857 1.00 96.75 91 LYS A O 1
ATOM 685 N N . GLY A 1 92 ? -7.185 4.103 -11.682 1.00 94.88 92 GLY A N 1
ATOM 686 C CA . GLY A 1 92 ? -6.219 4.178 -12.771 1.00 94.88 92 GLY A CA 1
ATOM 687 C C . GLY A 1 92 ? -4.865 4.769 -12.393 1.00 94.88 92 GLY A C 1
ATOM 688 O O . GLY A 1 92 ? -4.075 4.120 -11.704 1.00 94.88 92 GLY A O 1
ATOM 689 N N . ILE A 1 93 ? -4.596 5.989 -12.868 1.00 93.75 93 ILE A N 1
ATOM 690 C CA . ILE A 1 93 ? -3.330 6.699 -12.649 1.00 93.75 93 ILE A CA 1
ATOM 691 C C . ILE A 1 93 ? -3.060 6.985 -11.163 1.00 93.75 93 ILE A C 1
ATOM 693 O O . ILE A 1 93 ? -1.904 7.039 -10.750 1.00 93.75 93 ILE A O 1
ATOM 697 N N . ASP A 1 94 ? -4.097 7.054 -10.320 1.00 96.00 94 ASP A N 1
ATOM 698 C CA . ASP A 1 94 ? -3.923 7.201 -8.873 1.00 96.00 94 ASP A CA 1
ATOM 699 C C . ASP A 1 94 ? -3.109 6.046 -8.282 1.00 96.00 94 ASP A C 1
ATOM 701 O O . ASP A 1 94 ? -2.350 6.254 -7.338 1.00 96.00 94 ASP A O 1
ATOM 705 N N . ALA A 1 95 ? -3.216 4.832 -8.841 1.00 96.75 95 ALA A N 1
ATOM 706 C CA . ALA A 1 95 ? -2.413 3.693 -8.400 1.00 96.75 95 ALA A CA 1
ATOM 707 C C . ALA A 1 95 ? -0.911 3.936 -8.632 1.00 96.75 95 ALA A C 1
ATOM 709 O O . ALA A 1 95 ? -0.099 3.526 -7.809 1.00 96.75 95 ALA A O 1
ATOM 710 N N . LEU A 1 96 ? -0.534 4.634 -9.712 1.00 95.69 96 LEU A N 1
ATOM 711 C CA . LEU A 1 96 ? 0.857 5.005 -9.989 1.00 95.69 96 LEU A CA 1
ATOM 712 C C . LEU A 1 96 ? 1.357 6.047 -8.982 1.00 95.69 96 LEU A C 1
ATOM 714 O O . LEU A 1 96 ? 2.385 5.849 -8.338 1.00 95.69 96 LEU A O 1
ATOM 718 N N . TYR A 1 97 ? 0.620 7.148 -8.817 1.00 95.31 97 TYR A N 1
ATOM 719 C CA . TYR A 1 97 ? 1.062 8.260 -7.971 1.00 95.31 97 TYR A CA 1
ATOM 720 C C . TYR A 1 97 ? 1.038 7.948 -6.472 1.00 95.31 97 TYR A C 1
ATOM 722 O O . TYR A 1 97 ? 1.851 8.492 -5.725 1.00 95.31 97 TYR A O 1
ATOM 730 N N . SER A 1 98 ? 0.167 7.034 -6.042 1.00 95.62 98 SER A N 1
ATOM 731 C CA . SER A 1 98 ? 0.133 6.509 -4.672 1.00 95.62 98 SER A CA 1
ATOM 732 C C . SER A 1 98 ? 1.224 5.478 -4.367 1.00 95.62 98 SER A C 1
ATOM 734 O O . SER A 1 98 ? 1.436 5.182 -3.196 1.00 95.62 98 SER A O 1
ATOM 736 N N . GLY A 1 99 ? 1.913 4.936 -5.381 1.00 95.19 99 GLY A N 1
ATOM 737 C CA . GLY A 1 99 ? 2.984 3.942 -5.226 1.00 95.19 99 GLY A CA 1
ATOM 738 C C . GLY A 1 99 ? 2.554 2.473 -5.342 1.00 95.19 99 GLY A C 1
ATOM 739 O O . GLY A 1 99 ? 3.405 1.586 -5.298 1.00 95.19 99 GLY A O 1
ATOM 740 N N . PHE A 1 100 ? 1.266 2.177 -5.548 1.00 96.94 100 PHE A N 1
ATOM 741 C CA . PHE A 1 100 ? 0.793 0.798 -5.753 1.00 96.94 100 PHE A CA 1
ATOM 742 C C . PHE A 1 100 ? 1.141 0.235 -7.139 1.00 96.94 100 PHE A C 1
ATOM 744 O O . PHE A 1 100 ? 1.380 -0.964 -7.285 1.00 96.94 100 PHE A O 1
ATOM 751 N N . ALA A 1 101 ? 1.200 1.086 -8.160 1.00 97.19 101 ALA A N 1
ATOM 752 C CA . ALA A 1 101 ? 1.624 0.736 -9.507 1.00 97.19 101 ALA A CA 1
ATOM 753 C C . ALA A 1 101 ? 2.995 1.347 -9.817 1.00 97.19 101 ALA A C 1
ATOM 755 O O . ALA A 1 101 ? 3.345 2.424 -9.349 1.00 97.19 101 ALA A O 1
ATOM 756 N N . THR A 1 102 ? 3.767 0.647 -10.641 1.00 96.56 102 THR A N 1
ATOM 757 C CA . THR A 1 102 ? 5.025 1.161 -11.212 1.00 96.56 102 THR A CA 1
ATOM 758 C C . THR A 1 102 ? 4.807 1.912 -12.513 1.00 96.56 102 THR A C 1
ATOM 760 O O . THR A 1 102 ? 5.523 2.857 -12.801 1.00 96.56 102 THR A O 1
ATOM 763 N N . HIS A 1 103 ? 3.837 1.468 -13.311 1.00 96.62 103 HIS A N 1
ATOM 764 C CA . HIS A 1 103 ? 3.592 1.955 -14.658 1.00 96.62 103 HIS A CA 1
ATOM 765 C C . HIS A 1 103 ? 2.092 2.141 -14.852 1.00 96.62 103 HIS A C 1
ATOM 767 O O . HIS A 1 103 ? 1.294 1.423 -14.245 1.00 96.62 103 HIS A O 1
ATOM 773 N N . HIS A 1 104 ? 1.729 3.053 -15.748 1.00 95.69 104 HIS A N 1
ATOM 774 C CA . HIS A 1 104 ? 0.363 3.228 -16.215 1.00 95.69 104 HIS A CA 1
ATOM 775 C C . HIS A 1 104 ? 0.323 3.114 -17.738 1.00 95.69 104 HIS A C 1
ATOM 777 O O . HIS A 1 104 ? 1.050 3.821 -18.436 1.00 95.69 104 HIS A O 1
ATOM 783 N N . VAL A 1 105 ? -0.496 2.197 -18.244 1.00 96.06 105 VAL A N 1
ATOM 784 C CA . VAL A 1 105 ? -0.613 1.864 -19.668 1.00 96.06 105 VAL A CA 1
ATOM 785 C C . VAL A 1 105 ? -2.092 1.797 -20.026 1.00 96.06 105 VAL A C 1
ATOM 787 O O . VAL A 1 105 ? -2.893 1.251 -19.272 1.00 96.06 105 VAL A O 1
ATOM 790 N N . ARG A 1 106 ? -2.475 2.312 -21.197 1.00 95.44 106 ARG A N 1
ATOM 791 C CA . ARG A 1 106 ? -3.860 2.189 -21.674 1.00 95.44 106 ARG A CA 1
ATOM 792 C C . ARG A 1 106 ? -4.261 0.726 -21.839 1.00 95.44 106 ARG A C 1
ATOM 794 O O . ARG A 1 106 ? -3.517 -0.044 -22.446 1.00 95.44 106 ARG A O 1
ATOM 801 N N . SER A 1 107 ? -5.469 0.358 -21.413 1.00 96.62 107 SER A N 1
ATOM 802 C CA . SER A 1 107 ? -5.963 -1.027 -21.528 1.00 96.62 107 SER A CA 1
ATOM 803 C C . SER A 1 107 ? -5.912 -1.560 -22.969 1.00 96.62 107 SER A C 1
ATOM 805 O O . SER A 1 107 ? -5.597 -2.727 -23.195 1.00 96.62 107 SER A O 1
ATOM 807 N N . ALA A 1 108 ? -6.118 -0.685 -23.963 1.00 96.56 108 ALA A N 1
ATOM 808 C CA . ALA A 1 108 ? -6.024 -1.011 -25.389 1.00 96.56 108 ALA A CA 1
ATOM 809 C C . ALA A 1 108 ? -4.628 -1.493 -25.836 1.00 96.56 108 ALA A C 1
ATOM 811 O O . ALA A 1 108 ? -4.520 -2.225 -26.818 1.00 96.56 108 ALA A O 1
ATOM 812 N N . ASN A 1 109 ? -3.574 -1.110 -25.112 1.00 97.19 109 ASN A N 1
ATOM 813 C CA . ASN A 1 109 ? -2.188 -1.448 -25.423 1.00 97.19 109 ASN A CA 1
ATOM 814 C C . ASN A 1 109 ? -1.696 -2.708 -24.692 1.00 97.19 109 ASN A C 1
ATOM 816 O O . ASN A 1 109 ? -0.623 -3.212 -25.023 1.00 97.19 109 ASN A O 1
ATOM 820 N N . LEU A 1 110 ? -2.459 -3.247 -23.731 1.00 97.50 110 LEU A N 1
ATOM 821 C CA . LEU A 1 110 ? -1.999 -4.368 -22.904 1.00 97.50 110 LEU A CA 1
ATOM 822 C C . LEU A 1 110 ? -1.676 -5.623 -23.714 1.00 97.50 110 LEU A C 1
ATOM 824 O O . LEU A 1 110 ? -0.652 -6.249 -23.464 1.00 97.50 110 LEU A O 1
ATOM 828 N N . GLN A 1 111 ? -2.492 -5.962 -24.716 1.00 98.06 111 GLN A N 1
ATOM 829 C CA . GLN A 1 111 ? -2.235 -7.151 -25.532 1.00 98.06 111 GLN A CA 1
ATOM 830 C C . GLN A 1 111 ? -0.938 -7.026 -26.342 1.00 98.06 111 GLN A C 1
ATOM 832 O O . GLN A 1 111 ? -0.212 -8.005 -26.516 1.00 98.06 111 GLN A O 1
ATOM 837 N N . ALA A 1 112 ? -0.645 -5.825 -26.849 1.00 98.25 112 ALA A N 1
ATOM 838 C CA . ALA A 1 112 ? 0.591 -5.556 -27.575 1.00 98.25 112 ALA A CA 1
ATOM 839 C C . ALA A 1 112 ? 1.805 -5.630 -26.636 1.00 98.25 112 ALA A C 1
ATOM 841 O O . ALA A 1 112 ? 2.781 -6.306 -26.960 1.00 98.25 112 ALA A O 1
ATOM 842 N N . LEU A 1 113 ? 1.694 -5.029 -25.446 1.00 98.19 113 LEU A N 1
ATOM 843 C CA . LEU A 1 113 ? 2.709 -5.113 -24.399 1.00 98.19 113 LEU A CA 1
ATOM 844 C C . LEU A 1 113 ? 2.987 -6.567 -23.986 1.00 98.19 113 LEU A C 1
ATOM 846 O O . LEU A 1 113 ? 4.145 -6.970 -23.931 1.00 98.19 113 LEU A O 1
ATOM 850 N N . GLU A 1 114 ? 1.949 -7.366 -23.728 1.00 97.94 114 GLU A N 1
ATOM 851 C CA . GLU A 1 114 ? 2.088 -8.785 -23.381 1.00 97.94 114 GLU A CA 1
ATOM 852 C C . GLU A 1 114 ? 2.858 -9.550 -24.465 1.00 97.94 114 GLU A C 1
ATOM 854 O O . GLU A 1 114 ? 3.829 -10.247 -24.168 1.00 97.94 114 GLU A O 1
ATOM 859 N N . ASN A 1 115 ? 2.480 -9.364 -25.733 1.00 98.12 115 ASN A N 1
ATOM 860 C CA . ASN A 1 115 ? 3.140 -10.015 -26.862 1.00 98.12 115 ASN A CA 1
ATOM 861 C C . ASN A 1 115 ? 4.622 -9.627 -26.968 1.00 98.12 115 ASN A C 1
ATOM 863 O O . ASN A 1 115 ? 5.462 -10.496 -27.208 1.00 98.12 115 ASN A O 1
ATOM 867 N N . GLU A 1 116 ? 4.959 -8.348 -26.780 1.00 98.06 116 GLU A N 1
ATOM 868 C CA . GLU A 1 116 ? 6.352 -7.890 -26.816 1.00 98.06 116 GLU A CA 1
ATOM 869 C C . GLU A 1 116 ? 7.161 -8.449 -25.638 1.00 98.06 116 GLU A C 1
ATOM 871 O O . GLU A 1 116 ? 8.288 -8.897 -25.839 1.00 98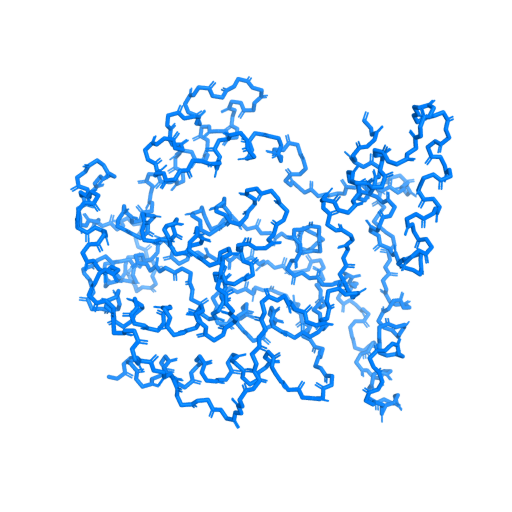.06 116 GLU A O 1
ATOM 876 N N . LEU A 1 117 ? 6.587 -8.512 -24.431 1.00 97.25 117 LEU A N 1
ATOM 877 C CA . LEU A 1 117 ? 7.237 -9.116 -23.260 1.00 97.25 117 LEU A CA 1
ATOM 878 C C . LEU A 1 117 ? 7.518 -10.612 -23.465 1.00 97.25 117 LEU A C 1
ATOM 880 O O . LEU A 1 117 ? 8.608 -11.085 -23.134 1.00 97.25 117 LEU A O 1
ATOM 884 N N . VAL A 1 118 ? 6.570 -11.351 -24.051 1.00 96.31 118 VAL A N 1
ATOM 885 C CA . VAL A 1 118 ? 6.751 -12.772 -24.394 1.00 96.31 118 VAL A CA 1
ATOM 886 C C . VAL A 1 118 ? 7.857 -12.947 -25.438 1.00 96.31 118 VAL A C 1
ATOM 888 O O . VAL A 1 118 ? 8.708 -13.822 -25.283 1.00 96.31 118 VAL A O 1
ATOM 891 N N . GLN A 1 119 ? 7.878 -12.110 -26.479 1.00 97.19 119 GLN A N 1
ATOM 892 C CA . GLN A 1 119 ? 8.905 -12.158 -27.527 1.00 97.19 119 GLN A CA 1
ATOM 893 C C . GLN A 1 119 ? 10.293 -11.755 -27.021 1.00 97.19 119 GLN A C 1
ATOM 895 O O . GLN A 1 119 ? 11.291 -12.309 -27.480 1.00 97.19 119 GLN A O 1
ATOM 900 N N . LEU A 1 120 ? 10.364 -10.814 -26.076 1.00 95.44 120 LEU A N 1
ATOM 901 C CA . LEU A 1 120 ? 11.615 -10.365 -25.473 1.00 95.44 120 LEU A CA 1
ATOM 902 C C . LEU A 1 120 ? 12.332 -11.514 -24.749 1.00 95.44 120 LEU A C 1
ATOM 904 O O . LEU A 1 120 ? 13.559 -11.583 -24.792 1.00 95.44 120 LEU A O 1
ATOM 908 N N . GLY A 1 121 ? 11.578 -12.407 -24.092 1.00 91.19 121 GLY A N 1
ATOM 909 C CA . GLY A 1 121 ? 12.090 -13.674 -23.556 1.00 91.19 121 GLY A CA 1
ATOM 910 C C . GLY A 1 121 ? 13.265 -13.537 -22.578 1.00 91.19 121 GLY A C 1
ATOM 911 O O . GLY A 1 121 ? 14.083 -14.450 -22.472 1.00 91.19 121 GLY A O 1
ATOM 912 N N . THR A 1 122 ? 13.379 -12.396 -21.889 1.00 93.69 122 THR A N 1
ATOM 913 C CA . THR A 1 122 ? 14.524 -12.054 -21.033 1.00 93.69 122 THR A CA 1
ATOM 914 C C . THR A 1 122 ? 14.179 -12.095 -19.545 1.00 93.69 122 THR A C 1
ATOM 916 O O . THR A 1 122 ? 13.042 -11.862 -19.146 1.00 93.69 122 THR A O 1
ATOM 919 N N . GLY A 1 123 ? 15.190 -12.360 -18.715 1.00 93.31 123 GLY A N 1
ATOM 920 C CA . GLY A 1 123 ? 15.136 -12.165 -17.262 1.00 93.31 123 GLY A CA 1
ATOM 921 C C . GLY A 1 123 ? 15.692 -10.810 -16.802 1.00 93.31 123 GLY A C 1
ATOM 922 O O . GLY A 1 123 ? 15.787 -10.574 -15.602 1.00 93.31 123 GLY A O 1
ATOM 923 N N . ASP A 1 124 ? 16.108 -9.954 -17.738 1.00 95.69 124 ASP A N 1
ATOM 924 C CA . ASP A 1 124 ? 16.675 -8.634 -17.459 1.00 95.69 124 ASP A CA 1
ATOM 925 C C . ASP A 1 124 ? 15.566 -7.626 -17.118 1.00 95.69 124 ASP A C 1
ATOM 927 O O . ASP A 1 124 ? 14.751 -7.250 -17.966 1.00 95.69 124 ASP A O 1
ATOM 931 N N . TYR A 1 125 ? 15.555 -7.186 -15.862 1.00 95.44 125 TYR A N 1
ATOM 932 C CA . TYR A 1 125 ? 14.572 -6.247 -15.337 1.00 95.44 125 TYR A CA 1
ATOM 933 C C . TYR A 1 125 ? 14.637 -4.879 -16.040 1.00 95.44 125 TYR A C 1
ATOM 935 O O . TYR A 1 125 ? 13.592 -4.291 -16.308 1.00 95.44 125 TYR A O 1
ATOM 943 N N . ASP A 1 126 ? 15.817 -4.386 -16.424 1.00 94.69 126 ASP A N 1
ATOM 944 C CA . ASP A 1 126 ? 15.946 -3.073 -17.066 1.00 94.69 126 ASP A CA 1
ATOM 945 C C . ASP A 1 126 ? 15.408 -3.092 -18.499 1.00 94.69 126 ASP A C 1
ATOM 947 O O . ASP A 1 126 ? 14.797 -2.119 -18.952 1.00 94.69 126 ASP A O 1
ATOM 951 N N . LEU A 1 127 ? 15.602 -4.200 -19.222 1.00 95.75 127 LEU A N 1
ATOM 952 C CA . LEU A 1 127 ? 15.007 -4.387 -20.548 1.00 95.75 127 LEU A CA 1
ATOM 953 C C . LEU A 1 127 ? 13.484 -4.532 -20.477 1.00 95.75 127 LEU A C 1
ATOM 955 O O . LEU A 1 127 ? 12.784 -3.982 -21.331 1.00 95.75 127 LEU A O 1
ATOM 959 N N . ILE A 1 128 ? 12.964 -5.218 -19.456 1.00 97.19 128 ILE A N 1
ATOM 960 C CA . ILE A 1 128 ? 11.518 -5.324 -19.219 1.00 97.19 128 ILE A CA 1
ATOM 961 C C . ILE A 1 128 ? 10.934 -3.951 -18.894 1.00 97.19 128 ILE A C 1
ATOM 963 O O . ILE A 1 128 ? 9.983 -3.535 -19.551 1.00 97.19 128 ILE A O 1
ATOM 967 N N . ASN A 1 129 ? 11.543 -3.209 -17.966 1.00 95.94 129 ASN A N 1
ATOM 968 C CA . ASN A 1 129 ? 11.126 -1.852 -17.622 1.00 95.94 129 ASN A CA 1
ATOM 969 C C . ASN A 1 129 ? 11.088 -0.957 -18.867 1.00 95.94 129 ASN A C 1
ATOM 971 O O . ASN A 1 129 ? 10.058 -0.372 -19.182 1.00 95.94 129 ASN A O 1
ATOM 975 N N . LYS A 1 130 ? 12.181 -0.923 -19.644 1.00 95.00 130 LYS A N 1
ATOM 976 C CA . LYS A 1 130 ? 12.246 -0.168 -20.908 1.00 95.00 130 LYS A CA 1
ATOM 977 C C . LYS A 1 130 ? 11.167 -0.578 -21.903 1.00 95.00 130 LYS A C 1
ATOM 979 O O . LYS A 1 130 ? 10.738 0.261 -22.683 1.00 95.00 130 LYS A O 1
ATOM 984 N N . THR A 1 131 ? 10.769 -1.847 -21.921 1.00 96.94 131 THR A N 1
ATOM 985 C CA . THR A 1 131 ? 9.705 -2.338 -22.803 1.00 96.94 131 THR A CA 1
ATOM 986 C C . THR A 1 131 ? 8.347 -1.821 -22.354 1.00 96.94 131 THR A C 1
ATOM 988 O O . THR A 1 131 ? 7.616 -1.294 -23.184 1.00 96.94 131 THR A O 1
ATOM 991 N N . ILE A 1 132 ? 8.041 -1.877 -21.054 1.00 97.00 132 ILE A N 1
ATOM 992 C CA . ILE A 1 132 ? 6.789 -1.335 -20.505 1.00 97.00 132 ILE A CA 1
ATOM 993 C C . ILE A 1 132 ? 6.708 0.180 -20.747 1.00 97.00 132 ILE A C 1
ATOM 995 O O . ILE A 1 132 ? 5.669 0.664 -21.191 1.00 97.00 132 ILE A O 1
ATOM 999 N N . GLU A 1 133 ? 7.810 0.916 -20.564 1.00 94.62 133 GLU A N 1
ATOM 1000 C CA . GLU A 1 133 ? 7.873 2.366 -20.813 1.00 94.62 133 GLU A CA 1
ATOM 1001 C C . GLU A 1 133 ? 7.543 2.784 -22.251 1.00 94.62 133 GLU A C 1
ATOM 1003 O O . GLU A 1 133 ? 7.100 3.905 -22.469 1.00 94.62 133 GLU A O 1
ATOM 1008 N N . LYS A 1 134 ? 7.698 1.909 -23.254 1.00 94.62 134 LYS A N 1
ATOM 1009 C CA . LYS A 1 134 ? 7.275 2.231 -24.633 1.00 94.62 134 LYS A CA 1
ATOM 1010 C C . LYS A 1 134 ? 5.760 2.391 -24.763 1.00 94.62 134 LYS A C 1
ATOM 1012 O O . LYS A 1 134 ? 5.298 3.013 -25.715 1.00 94.62 134 LYS A O 1
ATOM 1017 N N . TYR A 1 135 ? 5.009 1.788 -23.844 1.00 95.50 135 TYR A N 1
ATOM 1018 C CA . TYR A 1 135 ? 3.549 1.775 -23.832 1.00 95.50 135 TYR A CA 1
ATOM 1019 C C . TYR A 1 135 ? 2.957 2.733 -22.796 1.00 95.50 135 TYR A C 1
ATOM 1021 O O . TYR A 1 135 ? 1.730 2.853 -22.724 1.00 95.50 135 TYR A O 1
ATOM 1029 N N . THR A 1 136 ? 3.793 3.393 -21.987 1.00 92.50 136 THR A N 1
ATOM 1030 C CA . THR A 1 136 ? 3.329 4.440 -21.078 1.00 92.50 136 THR A CA 1
ATOM 1031 C C . THR A 1 136 ? 3.087 5.716 -21.879 1.00 92.50 136 THR A C 1
ATOM 1033 O O . THR A 1 136 ? 3.846 6.073 -22.781 1.00 92.50 136 THR A O 1
ATOM 1036 N N . GLU A 1 137 ? 2.002 6.408 -21.560 1.00 82.12 137 GLU A N 1
ATOM 1037 C CA . GLU A 1 137 ? 1.682 7.705 -22.149 1.00 82.12 137 GLU A CA 1
ATOM 1038 C C . GLU A 1 137 ? 1.829 8.784 -21.072 1.00 82.12 137 GLU A C 1
ATOM 1040 O O . GLU A 1 137 ? 1.583 8.503 -19.893 1.00 82.12 137 GLU A O 1
ATOM 1045 N N . PRO A 1 138 ? 2.242 10.009 -21.439 1.00 75.88 138 PRO A N 1
ATOM 1046 C CA . PRO A 1 138 ? 2.192 11.124 -20.508 1.00 75.88 138 PRO A CA 1
ATOM 1047 C C . PRO A 1 138 ? 0.745 11.363 -20.062 1.00 75.88 138 PRO A C 1
ATOM 1049 O O . PRO A 1 138 ? -0.190 11.225 -20.852 1.00 75.88 138 PRO A O 1
ATOM 1052 N N . ASP A 1 139 ? 0.569 11.744 -18.800 1.00 70.81 139 ASP A N 1
ATOM 1053 C CA . ASP A 1 139 ? -0.726 12.185 -18.288 1.00 70.81 139 ASP A CA 1
ATOM 1054 C C . ASP A 1 139 ? -1.026 13.567 -18.885 1.00 70.81 139 ASP A C 1
ATOM 1056 O O . ASP A 1 139 ? -0.244 14.506 -18.712 1.00 70.81 139 ASP A O 1
ATOM 1060 N N . LEU A 1 140 ? -2.100 13.669 -19.672 1.00 72.56 140 LEU A N 1
ATOM 1061 C CA . LEU A 1 140 ? -2.468 14.877 -20.410 1.00 72.56 140 LEU A CA 1
ATOM 1062 C C . LEU A 1 140 ? -3.873 15.344 -20.014 1.00 72.56 140 LEU A C 1
ATOM 1064 O O . LEU A 1 140 ? -4.805 14.542 -19.939 1.00 72.56 140 LEU A O 1
ATOM 1068 N N . ASP A 1 141 ? -4.043 16.654 -19.826 1.00 71.75 141 ASP A N 1
ATOM 1069 C CA . ASP A 1 141 ? -5.349 17.276 -19.610 1.00 71.75 141 ASP A CA 1
ATOM 1070 C C . ASP A 1 141 ? -6.210 17.278 -20.892 1.00 71.75 141 ASP A C 1
ATOM 1072 O O . ASP A 1 141 ? -5.782 16.901 -21.987 1.00 71.75 141 ASP A O 1
ATOM 1076 N N . SER A 1 142 ? -7.453 17.761 -20.782 1.00 70.12 142 SER A N 1
ATOM 1077 C CA . SER A 1 142 ? -8.376 17.882 -21.921 1.00 70.12 142 SER A CA 1
ATOM 1078 C C . SER A 1 142 ? -7.885 18.809 -23.045 1.00 70.12 142 SER A C 1
ATOM 1080 O O . SER A 1 142 ? -8.452 18.789 -24.136 1.00 70.12 142 SER A O 1
ATOM 1082 N N . ALA A 1 143 ? -6.875 19.640 -22.782 1.00 74.50 143 ALA A N 1
ATOM 1083 C CA . ALA A 1 143 ? -6.238 20.530 -23.746 1.00 74.50 143 ALA A CA 1
ATOM 1084 C C . ALA A 1 143 ? -4.916 19.958 -24.303 1.00 74.50 143 ALA A C 1
ATOM 1086 O O . ALA A 1 143 ? -4.305 20.587 -25.168 1.00 74.50 143 ALA A O 1
ATOM 1087 N N . GLY A 1 144 ? -4.494 18.768 -23.860 1.00 72.19 144 GLY A N 1
ATOM 1088 C CA . GLY A 1 144 ? -3.263 18.109 -24.289 1.00 72.19 144 GLY A CA 1
ATOM 1089 C C . GLY A 1 144 ? -1.995 18.594 -23.579 1.00 72.19 144 GLY A C 1
ATOM 1090 O O . GLY A 1 144 ? -0.901 18.333 -24.079 1.00 72.19 144 GLY A O 1
ATOM 1091 N N . ASN A 1 145 ? -2.104 19.297 -22.446 1.00 72.44 145 ASN A N 1
ATOM 1092 C CA . ASN A 1 145 ? -0.951 19.680 -21.624 1.00 72.44 145 ASN A CA 1
ATOM 1093 C C . ASN A 1 145 ? -0.638 18.603 -20.587 1.00 72.44 145 ASN A C 1
ATOM 1095 O O . ASN A 1 145 ? -1.553 17.949 -20.101 1.00 72.44 145 ASN A O 1
ATOM 1099 N N . LEU A 1 146 ? 0.633 18.479 -20.189 1.00 68.69 146 LEU A N 1
ATOM 1100 C CA . LEU A 1 146 ? 1.029 17.604 -19.080 1.00 68.69 146 LEU A CA 1
ATOM 1101 C C . LEU A 1 146 ? 0.231 17.941 -17.815 1.00 68.69 146 LEU A C 1
ATOM 1103 O O . LEU A 1 146 ? 0.248 19.087 -17.357 1.00 68.69 146 LEU A O 1
ATOM 1107 N N . ALA A 1 147 ? -0.431 16.936 -17.257 1.00 70.94 147 ALA A N 1
ATOM 1108 C CA . ALA A 1 147 ? -1.277 17.043 -16.084 1.00 70.94 147 ALA A CA 1
ATOM 1109 C C . ALA A 1 147 ? -0.746 16.147 -14.964 1.00 70.94 147 ALA A C 1
ATOM 1111 O O . ALA A 1 147 ? -0.239 15.061 -15.208 1.00 70.94 147 ALA A O 1
ATOM 1112 N N . TYR A 1 148 ? -0.868 16.613 -13.724 1.00 76.00 148 TYR A N 1
ATOM 1113 C CA . TYR A 1 148 ? -0.726 15.763 -12.546 1.00 76.00 148 TYR A CA 1
ATOM 1114 C C . TYR A 1 148 ? -2.132 15.404 -12.064 1.00 76.00 148 TYR A C 1
ATOM 1116 O O . TYR A 1 148 ? -2.684 16.082 -11.196 1.00 76.00 148 TYR A O 1
ATOM 1124 N N . SER A 1 149 ? -2.745 14.378 -12.662 1.00 80.75 149 SER A N 1
ATOM 1125 C CA . SER A 1 149 ? -4.152 14.019 -12.421 1.00 80.75 149 SER A CA 1
ATOM 1126 C C . SER A 1 149 ? -4.359 13.163 -11.164 1.00 80.75 149 SER A C 1
ATOM 1128 O O . SER A 1 149 ? -5.319 12.397 -11.088 1.00 80.75 149 SER A O 1
ATOM 1130 N N . TYR A 1 150 ? -3.475 13.272 -10.166 1.00 91.50 150 TYR A N 1
ATOM 1131 C CA . TYR A 1 150 ? -3.586 12.498 -8.933 1.00 91.50 150 TYR A CA 1
ATOM 1132 C C . TYR A 1 150 ? -4.728 13.023 -8.056 1.00 91.50 150 TYR A C 1
ATOM 1134 O O . TYR A 1 150 ? -4.645 14.116 -7.492 1.00 91.50 150 TYR A O 1
ATOM 1142 N N . SER A 1 151 ? -5.786 12.227 -7.896 1.00 93.50 151 SER A N 1
ATOM 1143 C CA . SER A 1 151 ? -7.022 12.659 -7.232 1.00 93.50 151 SER A CA 1
ATOM 1144 C C . SER A 1 151 ? -6.840 13.027 -5.757 1.00 93.50 151 SER A C 1
ATOM 1146 O O . SER A 1 151 ? -7.564 13.877 -5.239 1.00 93.50 151 SER A O 1
ATOM 1148 N N . LEU A 1 152 ? -5.848 12.432 -5.084 1.00 95.00 152 LEU A N 1
ATOM 1149 C CA . LEU A 1 152 ? -5.530 12.737 -3.689 1.00 95.00 152 LEU A CA 1
ATOM 1150 C C . LEU A 1 152 ? -4.558 13.909 -3.523 1.00 95.00 152 LEU A C 1
ATOM 1152 O O . LEU A 1 152 ? -4.370 14.353 -2.391 1.00 95.00 152 LEU A O 1
ATOM 1156 N N . ALA A 1 153 ? -3.975 14.442 -4.604 1.00 92.75 153 ALA A N 1
ATOM 1157 C CA . ALA A 1 153 ? -3.005 15.537 -4.540 1.00 92.75 153 ALA A CA 1
ATOM 1158 C C . ALA A 1 153 ? -3.472 16.739 -3.693 1.00 92.75 153 ALA A C 1
ATOM 1160 O O . ALA A 1 153 ? -2.692 17.175 -2.843 1.00 92.75 153 ALA A O 1
ATOM 1161 N N . PRO A 1 154 ? -4.724 17.235 -3.816 1.00 93.31 154 PRO A N 1
ATOM 1162 C CA . PRO A 1 154 ? -5.199 18.367 -3.012 1.00 93.31 154 PRO A CA 1
ATOM 1163 C C . PRO A 1 154 ? -5.271 18.081 -1.506 1.00 93.31 154 PRO A C 1
ATOM 1165 O O . PRO A 1 154 ? -5.288 19.013 -0.702 1.00 93.31 154 PRO A O 1
ATOM 1168 N N . TYR A 1 155 ? -5.326 16.803 -1.121 1.00 96.25 155 TYR A N 1
ATOM 1169 C CA . TYR A 1 155 ? -5.540 16.360 0.255 1.00 96.25 155 TYR A CA 1
ATOM 1170 C C . TYR A 1 155 ? -4.264 15.849 0.926 1.00 96.25 155 TYR A C 1
ATOM 1172 O O . TYR A 1 155 ? -4.286 15.630 2.131 1.00 96.25 155 TYR A O 1
ATOM 1180 N N . LEU A 1 156 ? -3.145 15.677 0.206 1.00 94.88 156 LEU A N 1
ATOM 1181 C CA . LEU A 1 156 ? -1.922 15.073 0.763 1.00 94.88 156 LEU A CA 1
ATOM 1182 C C . LEU A 1 156 ? -1.401 15.802 2.007 1.00 94.88 156 LEU A C 1
ATOM 1184 O O . LEU A 1 156 ? -0.996 15.155 2.970 1.00 94.88 156 LEU A O 1
ATOM 1188 N N . ASN A 1 157 ? -1.450 17.137 2.025 1.00 95.38 157 ASN A N 1
ATOM 1189 C CA . ASN A 1 157 ? -1.036 17.916 3.195 1.00 95.38 157 ASN A CA 1
ATOM 1190 C C . ASN A 1 157 ? -1.960 17.670 4.396 1.00 95.38 157 ASN A C 1
ATOM 1192 O O . ASN A 1 157 ? -1.471 17.429 5.500 1.00 95.38 157 ASN A O 1
ATOM 1196 N N . SER A 1 158 ? -3.278 17.663 4.184 1.00 98.00 158 SER A N 1
ATOM 1197 C CA . SER A 1 158 ? -4.261 17.352 5.228 1.00 98.00 158 SER A CA 1
ATOM 1198 C C . SER A 1 158 ? -4.157 15.903 5.703 1.00 98.00 158 SER A C 1
ATOM 1200 O O . SER A 1 158 ? -4.182 15.666 6.908 1.00 98.00 158 SER A O 1
ATOM 1202 N N . ILE A 1 159 ? -3.938 14.941 4.797 1.00 98.50 159 ILE A N 1
ATOM 1203 C CA . ILE A 1 159 ? -3.652 13.537 5.127 1.00 98.50 159 ILE A CA 1
ATOM 1204 C C . ILE A 1 159 ? -2.431 13.466 6.045 1.00 98.50 159 ILE A C 1
ATOM 1206 O O . ILE A 1 159 ? -2.526 12.930 7.143 1.00 98.50 159 ILE A O 1
ATOM 1210 N N . ASN A 1 160 ? -1.312 14.081 5.656 1.00 98.06 160 ASN A N 1
ATOM 1211 C CA . ASN A 1 160 ? -0.087 14.083 6.457 1.00 98.06 160 ASN A CA 1
ATOM 1212 C C . ASN A 1 160 ? -0.272 14.745 7.829 1.00 98.06 160 ASN A C 1
ATOM 1214 O O . ASN A 1 160 ? 0.329 14.309 8.807 1.00 98.06 160 ASN A O 1
ATOM 1218 N N . ARG A 1 161 ? -1.094 15.795 7.939 1.00 98.00 161 ARG A N 1
ATOM 1219 C CA . ARG A 1 161 ? -1.370 16.442 9.229 1.00 98.00 161 ARG A CA 1
ATOM 1220 C C . ARG A 1 161 ? -2.297 15.622 10.119 1.00 98.00 161 ARG A C 1
ATOM 1222 O O . ARG A 1 161 ? -2.038 15.557 11.320 1.00 98.00 161 ARG A O 1
ATOM 1229 N N . CYS A 1 162 ? -3.345 15.030 9.548 1.00 98.69 162 CYS A N 1
ATOM 1230 C CA . CYS A 1 162 ? -4.401 14.349 10.293 1.00 98.69 162 CYS A CA 1
ATOM 1231 C C . CYS A 1 162 ? -4.056 12.893 10.621 1.00 98.69 162 CYS A C 1
ATOM 1233 O O . CYS A 1 162 ? -4.426 12.414 11.682 1.00 98.69 162 CYS A O 1
ATOM 1235 N N . PHE A 1 163 ? -3.320 12.192 9.755 1.00 98.75 163 PHE A N 1
ATOM 1236 C CA . PHE A 1 163 ? -3.017 10.762 9.903 1.00 98.75 163 PHE A CA 1
ATOM 1237 C C . PHE A 1 163 ? -1.635 10.474 10.502 1.00 98.75 163 PHE A C 1
ATOM 1239 O O . PHE A 1 163 ? -1.220 9.323 10.517 1.00 98.75 163 PHE A O 1
ATOM 1246 N N . LYS A 1 164 ? -0.912 11.474 11.024 1.00 98.44 164 LYS A N 1
ATOM 1247 C CA . LYS A 1 164 ? 0.426 11.289 11.633 1.00 98.44 164 LYS A CA 1
ATOM 1248 C C . LYS A 1 164 ? 0.433 10.683 13.035 1.00 98.44 164 LYS A C 1
ATOM 1250 O O . LYS A 1 164 ? 1.501 10.357 13.539 1.00 98.44 164 LYS A O 1
ATOM 1255 N N . PHE A 1 165 ? -0.719 10.622 13.695 1.00 98.62 165 PHE A N 1
ATOM 1256 C CA . PHE A 1 165 ? -0.814 10.221 15.097 1.00 98.62 165 PHE A CA 1
ATOM 1257 C C . PHE A 1 165 ? -0.784 8.698 15.263 1.00 98.62 165 PHE A C 1
ATOM 1259 O O . PHE A 1 165 ? -0.980 7.950 14.301 1.00 98.62 165 PHE A O 1
ATOM 1266 N N . ASP A 1 166 ? -0.542 8.248 16.491 1.00 98.25 166 ASP A N 1
ATOM 1267 C CA . ASP A 1 166 ? -0.423 6.824 16.827 1.00 98.25 166 ASP A CA 1
ATOM 1268 C C . ASP A 1 166 ? -1.739 6.214 17.329 1.00 98.25 166 ASP A C 1
ATOM 1270 O O . ASP A 1 166 ? -1.829 5.003 17.499 1.00 98.25 166 ASP A O 1
ATOM 1274 N N . THR A 1 167 ? -2.785 7.025 17.523 1.00 98.44 167 THR A N 1
ATOM 1275 C CA . THR A 1 167 ? -4.122 6.540 17.891 1.00 98.44 167 THR A CA 1
ATOM 1276 C C . THR A 1 167 ? -5.192 7.037 16.927 1.00 98.44 167 THR A C 1
ATOM 1278 O O . THR A 1 167 ? -5.094 8.127 16.359 1.00 98.44 167 THR A O 1
ATOM 1281 N N . VAL A 1 168 ? -6.244 6.235 16.748 1.00 98.62 168 VAL A N 1
ATOM 1282 C CA . VAL A 1 168 ? -7.370 6.569 15.860 1.00 98.62 168 VAL A CA 1
ATOM 1283 C C . VAL A 1 168 ? -8.151 7.767 16.406 1.00 98.62 168 VAL A C 1
ATOM 1285 O O . VAL A 1 168 ? -8.604 8.608 15.639 1.00 98.62 168 VAL A O 1
ATOM 1288 N N . GLU A 1 169 ? -8.248 7.903 17.726 1.00 98.50 169 GLU A N 1
ATOM 1289 C CA . GLU A 1 169 ? -8.898 9.026 18.403 1.00 98.50 169 GLU A CA 1
ATOM 1290 C C . GLU A 1 169 ? -8.213 10.356 18.084 1.00 98.50 169 GLU A C 1
ATOM 1292 O O . GLU A 1 169 ? -8.884 11.333 17.765 1.00 98.50 169 GLU A O 1
ATOM 1297 N N . GLN A 1 170 ? -6.876 10.388 18.099 1.00 98.62 170 GLN A N 1
ATOM 1298 C CA . GLN A 1 170 ? -6.122 11.586 17.725 1.00 98.62 170 GLN A CA 1
ATOM 1299 C C . GLN A 1 170 ? -6.280 11.916 16.237 1.00 98.62 170 GLN A C 1
ATOM 1301 O O . GLN A 1 170 ? -6.339 13.088 15.872 1.00 98.62 170 GLN A O 1
ATOM 1306 N N . ILE A 1 171 ? -6.384 10.898 15.373 1.00 98.81 171 ILE A N 1
ATOM 1307 C CA . ILE A 1 171 ? -6.683 11.095 13.947 1.00 98.81 171 ILE A CA 1
ATOM 1308 C C . ILE A 1 171 ? -8.075 11.716 13.774 1.00 98.81 171 ILE A C 1
ATOM 1310 O O . ILE A 1 171 ? -8.232 12.662 13.004 1.00 98.81 171 ILE A O 1
ATOM 1314 N N . ILE A 1 172 ? -9.077 11.227 14.509 1.00 98.56 172 ILE A N 1
ATOM 1315 C CA . ILE A 1 172 ? -10.442 11.772 14.492 1.00 98.56 172 ILE A CA 1
ATOM 1316 C C . ILE A 1 172 ? -10.461 13.221 14.975 1.00 98.56 172 ILE A C 1
ATOM 1318 O O . ILE A 1 172 ? -11.032 14.073 14.297 1.00 98.56 172 ILE A O 1
ATOM 1322 N N . GLU A 1 173 ? -9.805 13.523 16.097 1.00 98.50 173 GLU A N 1
ATOM 1323 C CA . GLU A 1 173 ? -9.704 14.891 16.614 1.00 98.50 173 GLU A CA 1
ATOM 1324 C C . GLU A 1 173 ? -9.041 15.823 15.589 1.00 98.50 173 GLU A C 1
ATOM 1326 O O . GLU A 1 173 ? -9.533 16.921 15.325 1.00 98.50 173 GLU A O 1
ATOM 1331 N N . ALA A 1 174 ? -7.960 15.375 14.949 1.00 98.62 174 ALA A N 1
ATOM 1332 C CA . ALA A 1 174 ? -7.274 16.164 13.936 1.00 98.62 174 ALA A CA 1
ATOM 1333 C C . ALA A 1 174 ? -8.140 16.414 12.692 1.00 98.62 174 ALA A C 1
ATOM 1335 O O . ALA A 1 174 ? -8.143 17.529 12.173 1.00 98.62 174 ALA A O 1
ATOM 1336 N N . LEU A 1 175 ? -8.911 15.418 12.244 1.00 98.56 175 LEU A N 1
ATOM 1337 C CA . LEU A 1 175 ? -9.871 15.584 11.150 1.00 98.56 175 LEU A CA 1
ATOM 1338 C C . LEU A 1 175 ? -10.996 16.563 11.520 1.00 98.56 175 LEU A C 1
ATOM 1340 O O . LEU A 1 175 ? -11.389 17.376 10.688 1.00 98.56 175 LEU A O 1
ATOM 1344 N N . GLN A 1 176 ? -11.490 16.533 12.761 1.00 98.25 176 GLN A N 1
ATOM 1345 C CA . GLN A 1 176 ? -12.500 17.482 13.250 1.00 98.25 176 GLN A CA 1
ATOM 1346 C C . GLN A 1 176 ? -11.975 18.926 13.292 1.00 98.25 176 GLN A C 1
ATOM 1348 O O . GLN A 1 176 ? -12.750 19.870 13.140 1.00 98.25 176 GLN A O 1
ATOM 1353 N N . GLN A 1 177 ? -10.667 19.099 13.497 1.00 97.88 177 GLN A N 1
ATOM 1354 C CA . GLN A 1 177 ? -9.989 20.397 13.559 1.00 97.88 177 GLN A CA 1
ATOM 1355 C C . GLN A 1 177 ? -9.397 20.848 12.210 1.00 97.88 177 GLN A C 1
ATOM 1357 O O . GLN A 1 177 ? -8.805 21.927 12.136 1.00 97.88 177 GLN A O 1
ATOM 1362 N N . GLU A 1 178 ? -9.530 20.059 11.138 1.00 97.56 178 GLU A N 1
ATOM 1363 C CA . GLU A 1 178 ? -8.986 20.404 9.822 1.00 97.56 178 GLU A CA 1
ATOM 1364 C C . GLU A 1 178 ? -9.723 21.614 9.225 1.00 97.56 178 GLU A C 1
ATOM 1366 O O . GLU A 1 178 ? -10.952 21.691 9.218 1.00 97.56 178 GLU A O 1
ATOM 1371 N N . THR A 1 179 ? -8.962 22.581 8.711 1.00 95.69 179 THR A N 1
ATOM 1372 C CA . THR A 1 179 ? -9.495 23.871 8.236 1.00 95.69 179 THR A CA 1
ATOM 1373 C C . THR A 1 179 ? -9.249 24.118 6.755 1.00 95.69 179 THR A C 1
ATOM 1375 O O . THR A 1 179 ? -10.023 24.843 6.136 1.00 95.69 179 THR A O 1
ATOM 1378 N N . GLU A 1 180 ? -8.229 23.499 6.159 1.00 95.62 180 GLU A N 1
ATOM 1379 C CA . GLU A 1 180 ? -7.902 23.682 4.743 1.00 95.62 180 GLU A CA 1
ATOM 1380 C C . GLU A 1 180 ? -8.804 22.833 3.839 1.00 95.62 180 GLU A C 1
ATOM 1382 O O . GLU A 1 180 ? -9.168 23.268 2.750 1.00 95.62 180 GLU A O 1
ATOM 1387 N N . GLN A 1 181 ? -9.181 21.631 4.288 1.00 96.88 181 GLN A N 1
ATOM 1388 C CA . GLN A 1 181 ? -9.939 20.648 3.502 1.00 96.88 181 GLN A CA 1
ATOM 1389 C C . GLN A 1 181 ? -11.147 20.095 4.280 1.00 96.88 181 GLN A C 1
ATOM 1391 O O . GLN A 1 181 ? -11.312 18.885 4.435 1.00 96.88 181 GLN A O 1
ATOM 1396 N N . GLN A 1 182 ? -12.008 20.991 4.775 1.00 97.12 182 GLN A N 1
ATOM 1397 C CA . GLN A 1 182 ? -13.134 20.664 5.669 1.00 97.12 182 GLN A CA 1
ATOM 1398 C C . GLN A 1 182 ? -14.119 19.630 5.095 1.00 97.12 182 GLN A C 1
ATOM 1400 O O . GLN A 1 182 ? -14.525 18.708 5.799 1.00 97.12 182 GLN A O 1
ATOM 1405 N N . GLU A 1 183 ? -14.494 19.743 3.816 1.00 97.88 183 GLU A N 1
ATOM 1406 C CA . GLU A 1 183 ? -15.444 18.804 3.196 1.00 97.88 183 GLU A CA 1
ATOM 1407 C C . GLU A 1 183 ? -14.857 17.388 3.089 1.00 97.88 183 GLU A C 1
ATOM 1409 O O . GLU A 1 183 ? -15.534 16.400 3.381 1.00 97.88 183 GLU A O 1
ATOM 1414 N N . TRP A 1 184 ? -13.584 17.283 2.698 1.00 98.00 184 TRP A N 1
ATOM 1415 C CA . TRP A 1 184 ? -12.871 16.007 2.654 1.00 98.00 184 TRP A CA 1
ATOM 1416 C C . TRP A 1 184 ? -12.726 15.400 4.053 1.00 98.00 184 TRP A C 1
ATOM 1418 O O . TRP A 1 184 ? -12.963 14.202 4.223 1.00 98.00 184 TRP A O 1
ATOM 1428 N N . ALA A 1 185 ? -12.392 16.218 5.055 1.00 98.38 185 ALA A N 1
ATOM 1429 C CA . ALA A 1 185 ? -12.237 15.761 6.429 1.00 98.38 185 ALA A CA 1
ATOM 1430 C C . ALA A 1 185 ? -13.562 15.226 6.996 1.00 98.38 185 ALA A C 1
ATOM 1432 O O . ALA A 1 185 ? -13.587 14.122 7.537 1.00 98.38 185 ALA A O 1
ATOM 1433 N N . SER A 1 186 ? -14.678 15.935 6.772 1.00 98.31 186 SER A N 1
ATOM 1434 C CA . SER A 1 186 ? -16.022 15.488 7.173 1.00 98.31 186 SER A CA 1
ATOM 1435 C C . SER A 1 186 ? -16.398 14.148 6.538 1.00 98.31 186 SER A C 1
ATOM 1437 O O . SER A 1 186 ? -16.810 13.228 7.238 1.00 98.31 186 SER A O 1
ATOM 1439 N N . LYS A 1 187 ? -16.195 13.990 5.222 1.00 98.19 187 LYS A N 1
ATOM 1440 C CA . LYS A 1 187 ? -16.468 12.716 4.530 1.00 98.19 187 LYS A CA 1
ATOM 1441 C C . LYS A 1 187 ? -15.569 11.586 5.029 1.00 98.19 187 LYS A C 1
ATOM 1443 O O . LYS A 1 187 ? -16.008 10.447 5.133 1.00 98.19 187 LYS A O 1
ATOM 1448 N N . THR A 1 188 ? -14.311 11.890 5.340 1.00 98.31 188 THR A N 1
ATOM 1449 C CA . THR A 1 188 ? -13.366 10.909 5.886 1.00 98.31 188 THR A CA 1
ATOM 1450 C C . THR A 1 188 ? -13.781 10.461 7.289 1.00 98.31 188 THR A C 1
ATOM 1452 O O . THR A 1 188 ? -13.736 9.268 7.573 1.00 98.31 188 THR A O 1
ATOM 1455 N N . LEU A 1 189 ? -14.251 11.378 8.141 1.00 98.06 189 LEU A N 1
ATOM 1456 C CA . LEU A 1 189 ? -14.814 11.049 9.455 1.00 98.06 189 LEU A CA 1
ATOM 1457 C C . LEU A 1 189 ? -16.044 10.145 9.341 1.00 98.06 189 LEU A C 1
ATOM 1459 O O . LEU A 1 189 ? -16.116 9.126 10.023 1.00 98.06 189 LEU A O 1
ATOM 1463 N N . GLU A 1 190 ? -16.981 10.481 8.450 1.00 97.12 190 GLU A N 1
ATOM 1464 C CA . GLU A 1 190 ? -18.156 9.645 8.176 1.00 97.12 190 GLU A CA 1
ATOM 1465 C C . GLU A 1 190 ? -17.753 8.232 7.742 1.00 97.12 190 GLU A C 1
ATOM 1467 O O . GLU A 1 190 ? -18.318 7.255 8.232 1.00 97.12 190 GLU A O 1
ATOM 1472 N N . LEU A 1 191 ? -16.747 8.109 6.867 1.00 96.06 191 LEU A N 1
ATOM 1473 C CA . LEU A 1 191 ? -16.206 6.814 6.457 1.00 96.06 191 LEU A CA 1
ATOM 1474 C C . LEU A 1 191 ? -15.636 6.039 7.647 1.00 96.06 191 LEU A C 1
ATOM 1476 O O . LEU A 1 191 ? -16.020 4.890 7.842 1.00 96.06 191 LEU A O 1
ATOM 1480 N N . LEU A 1 192 ? -14.762 6.649 8.452 1.00 97.94 192 LEU A N 1
ATOM 1481 C CA . LEU A 1 192 ? -14.136 5.980 9.597 1.00 97.94 192 LEU A CA 1
ATOM 1482 C C . LEU A 1 192 ? -15.175 5.493 10.617 1.00 97.94 192 LEU A C 1
ATOM 1484 O O . LEU A 1 192 ? -15.059 4.373 11.103 1.00 97.94 192 LEU A O 1
ATOM 1488 N N . HIS A 1 193 ? -16.229 6.269 10.883 1.00 96.31 193 HIS A N 1
ATOM 1489 C CA . HIS A 1 193 ? -17.302 5.860 11.797 1.00 96.31 193 HIS A CA 1
ATOM 1490 C C . HIS A 1 193 ? -18.155 4.685 11.291 1.00 96.31 193 HIS A C 1
ATOM 1492 O O . HIS A 1 193 ? -18.871 4.077 12.083 1.00 96.31 193 HIS A O 1
ATOM 1498 N N . MET A 1 194 ? -18.090 4.345 10.000 1.00 95.06 194 MET A N 1
ATOM 1499 C CA . MET A 1 194 ? -18.754 3.155 9.456 1.00 95.06 194 MET A CA 1
ATOM 1500 C C . MET A 1 194 ? -17.901 1.882 9.553 1.00 95.06 194 MET A C 1
ATOM 1502 O O . MET A 1 194 ? -18.441 0.787 9.384 1.00 95.06 194 MET A O 1
ATOM 1506 N N . MET A 1 195 ? -16.594 1.996 9.797 1.00 97.19 195 MET A N 1
ATOM 1507 C CA . MET A 1 195 ? -15.679 0.850 9.850 1.00 97.19 195 MET A CA 1
ATOM 1508 C C . MET A 1 195 ? -15.710 0.168 11.221 1.00 97.19 195 MET A C 1
ATOM 1510 O O . MET A 1 195 ? -16.141 0.766 12.206 1.00 97.19 195 MET A O 1
ATOM 1514 N N . SER A 1 196 ? -15.210 -1.070 11.300 1.00 98.38 196 SER A N 1
ATOM 1515 C CA . SER A 1 196 ? -15.046 -1.759 12.588 1.00 98.38 196 SER A CA 1
ATOM 1516 C C . SER A 1 196 ? -14.065 -0.986 13.484 1.00 98.38 196 SER A C 1
ATOM 1518 O O . SER A 1 196 ? -12.899 -0.809 13.101 1.00 98.38 196 SER A O 1
ATOM 1520 N N . PRO A 1 197 ? -14.480 -0.557 14.693 1.00 98.50 197 PRO A N 1
ATOM 1521 C CA . PRO A 1 197 ? -13.614 0.173 15.615 1.00 98.50 197 PRO A CA 1
ATOM 1522 C C . PRO A 1 197 ? -12.350 -0.602 15.997 1.00 98.50 197 PRO A C 1
ATOM 1524 O O . PRO A 1 197 ? -11.248 -0.045 16.019 1.00 98.50 197 PRO A O 1
ATOM 1527 N N . THR A 1 198 ? -12.492 -1.907 16.247 1.00 98.50 198 THR A N 1
ATOM 1528 C CA . THR A 1 198 ? -11.368 -2.797 16.565 1.00 98.50 198 THR A CA 1
ATOM 1529 C C . THR A 1 198 ? -10.400 -2.897 15.391 1.00 98.50 198 THR A C 1
ATOM 1531 O O . THR A 1 198 ? -9.186 -2.776 15.570 1.00 98.50 198 THR A O 1
ATOM 1534 N N . SER A 1 199 ? -10.934 -3.056 14.178 1.00 98.56 199 SER A N 1
ATOM 1535 C CA . SER A 1 199 ? -10.136 -3.174 12.957 1.00 98.56 199 SER A CA 1
ATOM 1536 C C . SER A 1 199 ? -9.349 -1.906 12.657 1.00 98.56 199 SER A C 1
ATOM 1538 O O . SER A 1 199 ? -8.179 -1.998 12.293 1.00 98.56 199 SER A O 1
ATOM 1540 N N . LEU A 1 200 ? -9.935 -0.721 12.864 1.00 98.75 200 LEU A N 1
ATOM 1541 C CA . LEU A 1 200 ? -9.227 0.552 12.701 1.00 98.75 200 LEU A CA 1
ATOM 1542 C C . LEU A 1 200 ? -7.998 0.635 13.613 1.00 98.75 200 LEU A C 1
ATOM 1544 O O . LEU A 1 200 ? -6.899 0.940 13.146 1.00 98.75 200 LEU A O 1
ATOM 1548 N N . LYS A 1 201 ? -8.156 0.328 14.907 1.00 98.81 201 LYS A N 1
ATOM 1549 C CA . LYS A 1 201 ? -7.040 0.411 15.861 1.00 98.81 201 LYS A CA 1
ATOM 1550 C C . LYS A 1 201 ? -5.962 -0.632 15.587 1.00 98.81 201 LYS A C 1
ATOM 1552 O O . LYS A 1 201 ? -4.782 -0.291 15.607 1.00 98.81 201 LYS A O 1
ATOM 1557 N N . LEU A 1 202 ? -6.355 -1.871 15.281 1.00 98.56 202 LEU A N 1
ATOM 1558 C CA . LEU A 1 202 ? -5.406 -2.918 14.892 1.00 98.56 202 LEU A CA 1
ATOM 1559 C C . LEU A 1 202 ? -4.630 -2.532 13.631 1.00 98.56 202 LEU A C 1
ATOM 1561 O O . LEU A 1 202 ? -3.408 -2.638 13.616 1.00 98.56 202 LEU A O 1
ATOM 1565 N N . SER A 1 203 ? -5.321 -2.037 12.604 1.00 98.75 203 SER A N 1
ATOM 1566 C CA . SER A 1 203 ? -4.709 -1.663 11.326 1.00 98.75 203 SER A CA 1
ATOM 1567 C C . SER A 1 203 ? -3.701 -0.529 11.486 1.00 98.75 203 SER A C 1
ATOM 1569 O O . SER A 1 203 ? -2.602 -0.606 10.937 1.00 98.75 203 SER A O 1
ATOM 1571 N N . LEU A 1 204 ? -4.039 0.504 12.268 1.00 98.88 204 LEU A N 1
ATOM 1572 C CA . LEU A 1 204 ? -3.113 1.599 12.553 1.00 98.88 204 LEU A CA 1
ATOM 1573 C C . LEU A 1 204 ? -1.851 1.076 13.249 1.00 98.88 204 LEU A C 1
ATOM 1575 O O . LEU A 1 204 ? -0.746 1.322 12.768 1.00 98.88 204 LEU A O 1
ATOM 1579 N N . GLU A 1 205 ? -2.011 0.302 14.323 1.00 98.75 205 GLU A N 1
ATOM 1580 C CA . GLU A 1 205 ? -0.892 -0.260 15.089 1.00 98.75 205 GLU A CA 1
ATOM 1581 C C . GLU A 1 205 ? -0.009 -1.181 14.223 1.00 98.75 205 GLU A C 1
ATOM 1583 O O . GLU A 1 205 ? 1.221 -1.078 14.248 1.00 98.75 205 GLU A O 1
ATOM 1588 N N . MET A 1 206 ? -0.616 -2.024 13.377 1.00 98.75 206 MET A N 1
ATOM 1589 C CA . MET A 1 206 ? 0.095 -2.870 12.410 1.00 98.75 206 MET A CA 1
ATOM 1590 C C . MET A 1 206 ? 0.946 -2.039 11.444 1.00 98.75 206 MET A C 1
ATOM 1592 O O . MET A 1 206 ? 2.133 -2.318 11.272 1.00 98.75 206 MET A O 1
ATOM 1596 N N . ILE A 1 207 ? 0.371 -0.994 10.840 1.00 98.75 207 ILE A N 1
ATOM 1597 C CA . ILE A 1 207 ? 1.078 -0.124 9.888 1.00 98.75 207 ILE A CA 1
ATOM 1598 C C . ILE A 1 207 ? 2.218 0.635 10.584 1.00 98.75 207 ILE A C 1
ATOM 1600 O O . ILE A 1 207 ? 3.300 0.780 10.011 1.00 98.75 207 ILE A O 1
ATOM 1604 N N . ARG A 1 208 ? 2.020 1.096 11.827 1.00 98.44 208 ARG A N 1
ATOM 1605 C CA . ARG A 1 208 ? 3.063 1.780 12.611 1.00 98.44 208 ARG A CA 1
ATOM 1606 C C . ARG A 1 208 ? 4.246 0.864 12.898 1.00 98.44 208 ARG A C 1
ATOM 1608 O O . ARG A 1 208 ? 5.383 1.251 12.633 1.00 98.44 208 ARG A O 1
ATOM 1615 N N . ARG A 1 209 ? 3.993 -0.365 13.355 1.00 98.31 209 ARG A N 1
ATOM 1616 C CA . ARG A 1 209 ? 5.046 -1.366 13.598 1.00 98.31 209 ARG A CA 1
ATOM 1617 C C . ARG A 1 209 ? 5.768 -1.769 12.315 1.00 98.31 209 ARG A C 1
ATOM 1619 O O . ARG A 1 209 ? 6.995 -1.885 12.312 1.00 98.31 209 ARG A O 1
ATOM 1626 N N . ALA A 1 210 ? 5.030 -1.906 11.213 1.00 98.38 210 ALA A N 1
ATOM 1627 C CA . ALA A 1 210 ? 5.566 -2.313 9.918 1.00 98.38 210 ALA A CA 1
ATOM 1628 C C . ALA A 1 210 ? 6.618 -1.345 9.333 1.00 98.38 210 ALA A C 1
ATOM 1630 O O . ALA A 1 210 ? 7.440 -1.771 8.514 1.00 98.38 210 ALA A O 1
ATOM 1631 N N . LYS A 1 211 ? 6.665 -0.079 9.792 1.00 97.19 211 LYS A N 1
ATOM 1632 C CA . LYS A 1 211 ? 7.716 0.901 9.434 1.00 97.19 211 LYS A CA 1
ATOM 1633 C C . LYS A 1 211 ? 9.129 0.413 9.790 1.00 97.19 211 LYS A C 1
ATOM 1635 O O . LYS A 1 211 ? 10.100 0.841 9.173 1.00 97.19 211 LYS A O 1
ATOM 1640 N N . HIS A 1 212 ? 9.255 -0.482 10.771 1.00 97.50 212 HIS A N 1
ATOM 1641 C CA . HIS A 1 212 ? 10.540 -0.997 11.262 1.00 97.50 212 HIS A CA 1
ATOM 1642 C C . HIS A 1 212 ? 10.709 -2.507 11.060 1.00 97.50 212 HIS A C 1
ATOM 1644 O O . HIS A 1 212 ? 11.637 -3.101 11.606 1.00 97.50 212 HIS A O 1
ATOM 1650 N N . MET A 1 213 ? 9.821 -3.128 10.284 1.00 98.31 213 MET A N 1
ATOM 1651 C CA . MET A 1 213 ? 9.807 -4.569 10.053 1.00 98.31 213 MET A CA 1
ATOM 1652 C C . MET A 1 213 ? 10.256 -4.916 8.636 1.00 98.31 213 MET A C 1
ATOM 1654 O O . MET A 1 213 ? 9.988 -4.179 7.685 1.00 98.31 213 MET A O 1
ATOM 1658 N N . SER A 1 214 ? 10.922 -6.056 8.491 1.00 98.44 214 SER A N 1
ATOM 1659 C CA . SER A 1 214 ? 11.175 -6.687 7.199 1.00 98.44 214 SER A CA 1
ATOM 1660 C C . SER A 1 214 ? 9.901 -7.310 6.612 1.00 98.44 214 SER A C 1
ATOM 1662 O O . SER A 1 214 ? 8.909 -7.501 7.320 1.00 98.44 214 SER A O 1
ATOM 1664 N N . ILE A 1 215 ? 9.917 -7.675 5.326 1.00 98.06 215 ILE A N 1
ATOM 1665 C CA . ILE A 1 215 ? 8.761 -8.312 4.672 1.00 98.06 215 ILE A CA 1
ATOM 1666 C C . ILE A 1 215 ? 8.312 -9.591 5.397 1.00 98.06 215 ILE A C 1
ATOM 1668 O O . ILE A 1 215 ? 7.112 -9.799 5.581 1.00 98.06 215 ILE A O 1
ATOM 1672 N N . LYS A 1 216 ? 9.241 -10.423 5.893 1.00 98.06 216 LYS A N 1
ATOM 1673 C CA . LYS A 1 216 ? 8.875 -11.611 6.686 1.00 98.06 216 LYS A CA 1
ATOM 1674 C C . LYS A 1 216 ? 8.279 -11.262 8.038 1.00 98.06 216 LYS A C 1
ATOM 1676 O O . LYS A 1 216 ? 7.362 -11.942 8.488 1.00 98.06 216 LYS A O 1
ATOM 1681 N N . GLN A 1 217 ? 8.806 -10.236 8.701 1.00 98.19 217 GLN A N 1
ATOM 1682 C CA . GLN A 1 217 ? 8.273 -9.789 9.985 1.00 98.19 217 GLN A CA 1
ATOM 1683 C C . GLN A 1 217 ? 6.840 -9.265 9.826 1.00 98.19 217 GLN A C 1
ATOM 1685 O O . GLN A 1 217 ? 5.982 -9.651 10.618 1.00 98.19 217 GLN A O 1
ATOM 1690 N N . CYS A 1 218 ? 6.559 -8.496 8.767 1.00 98.38 218 CYS A N 1
ATOM 1691 C CA . CYS A 1 218 ? 5.200 -8.070 8.427 1.00 98.38 218 CYS A CA 1
ATOM 1692 C C . CYS A 1 218 ? 4.278 -9.270 8.179 1.00 98.38 218 CYS A C 1
ATOM 1694 O O . CYS A 1 218 ? 3.256 -9.389 8.845 1.00 98.38 218 CYS A O 1
ATOM 1696 N N . LEU A 1 219 ? 4.659 -10.206 7.301 1.00 98.19 219 LEU A N 1
ATOM 1697 C CA . LEU A 1 219 ? 3.834 -11.384 6.993 1.00 98.19 219 LEU A CA 1
ATOM 1698 C C . LEU A 1 219 ? 3.591 -12.278 8.221 1.00 98.19 219 LEU A C 1
ATOM 1700 O O . LEU A 1 219 ? 2.477 -12.758 8.430 1.00 98.19 219 LEU A O 1
ATOM 1704 N N . ASN A 1 220 ? 4.603 -12.482 9.070 1.00 97.88 220 ASN A N 1
ATOM 1705 C CA . ASN A 1 220 ? 4.460 -13.244 10.314 1.00 97.88 220 ASN A CA 1
ATOM 1706 C C . ASN A 1 220 ? 3.522 -12.546 11.314 1.00 97.88 220 ASN A C 1
ATOM 1708 O O . ASN A 1 220 ? 2.708 -13.218 11.948 1.00 97.88 220 ASN A O 1
ATOM 1712 N N . MET A 1 221 ? 3.636 -11.221 11.466 1.00 98.12 221 MET A N 1
ATOM 1713 C CA . MET A 1 221 ? 2.748 -10.425 12.320 1.00 98.12 221 MET A CA 1
ATOM 1714 C C . MET A 1 221 ? 1.311 -10.487 11.800 1.00 98.12 221 MET A C 1
ATOM 1716 O O . MET A 1 221 ? 0.402 -10.845 12.547 1.00 98.12 221 MET A O 1
ATOM 1720 N N . GLU A 1 222 ? 1.116 -10.188 10.515 1.00 97.62 222 GLU A N 1
ATOM 1721 C CA . GLU A 1 222 ? -0.196 -10.210 9.880 1.00 97.62 222 GLU A CA 1
ATOM 1722 C C . GLU A 1 222 ? -0.852 -11.583 10.012 1.00 97.62 222 GLU A C 1
ATOM 1724 O O . GLU A 1 222 ? -2.017 -11.635 10.376 1.00 97.62 222 GLU A O 1
ATOM 1729 N N . THR A 1 223 ? -0.124 -12.690 9.805 1.00 96.94 223 THR A N 1
ATOM 1730 C CA . THR A 1 223 ? -0.704 -14.046 9.897 1.00 96.94 223 THR A CA 1
ATOM 1731 C C . THR A 1 223 ? -1.331 -14.281 11.264 1.00 96.94 223 THR A C 1
ATOM 1733 O O . THR A 1 223 ? -2.466 -14.739 11.371 1.00 96.94 223 THR A O 1
ATOM 1736 N N . GLN A 1 224 ? -0.595 -13.962 12.330 1.00 96.94 224 GLN A N 1
ATOM 1737 C CA . GLN A 1 224 ? -1.063 -14.193 13.693 1.00 96.94 224 GLN A CA 1
ATOM 1738 C C . GLN A 1 224 ? -2.254 -13.304 14.054 1.00 96.94 224 GLN A C 1
ATOM 1740 O O . GLN A 1 224 ? -3.158 -13.757 14.757 1.00 96.94 224 GLN A O 1
ATOM 1745 N N . ILE A 1 225 ? -2.261 -12.053 13.585 1.00 97.31 225 ILE A N 1
ATOM 1746 C CA . ILE A 1 225 ? -3.369 -11.123 13.825 1.00 97.31 225 ILE A CA 1
ATOM 1747 C C . ILE A 1 225 ? -4.594 -11.568 13.033 1.00 97.31 225 ILE A C 1
ATOM 1749 O O . ILE A 1 225 ? -5.659 -11.742 13.611 1.00 97.31 225 ILE A O 1
ATOM 1753 N N . VAL A 1 226 ? -4.440 -11.848 11.743 1.00 95.75 226 VAL A N 1
ATOM 1754 C CA . VAL A 1 226 ? -5.531 -12.266 10.865 1.00 95.75 226 VAL A CA 1
ATOM 1755 C C . VAL A 1 226 ? -6.163 -13.581 11.323 1.00 95.75 226 VAL A C 1
ATOM 1757 O O . VAL A 1 226 ? -7.388 -13.663 11.357 1.00 95.75 226 VAL A O 1
ATOM 1760 N N . CYS A 1 227 ? -5.382 -14.569 11.778 1.00 94.25 227 CYS A N 1
ATOM 1761 C CA . CYS A 1 227 ? -5.931 -15.800 12.364 1.00 94.25 227 CYS A CA 1
ATOM 1762 C C . CYS A 1 227 ? -6.830 -15.535 13.585 1.00 94.25 227 CYS A C 1
ATOM 1764 O O . CYS A 1 227 ? -7.777 -16.284 13.813 1.00 94.25 227 CYS A O 1
ATOM 1766 N N . ARG A 1 228 ? -6.575 -14.464 14.348 1.00 94.31 228 ARG A N 1
ATOM 1767 C CA . ARG A 1 228 ? -7.457 -14.023 15.442 1.00 94.31 228 ARG A CA 1
ATOM 1768 C C . ARG A 1 228 ? -8.656 -13.251 14.904 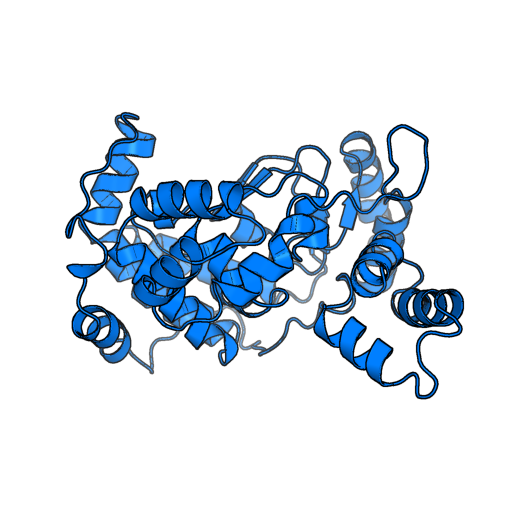1.00 94.31 228 ARG A C 1
ATOM 1770 O O . ARG A 1 228 ? -9.779 -13.508 15.326 1.00 94.31 228 ARG A O 1
ATOM 1777 N N . THR A 1 229 ? -8.438 -12.346 13.953 1.00 94.81 229 THR A N 1
ATOM 1778 C CA . THR A 1 229 ? -9.492 -11.503 13.380 1.00 94.81 229 THR A CA 1
ATOM 1779 C C . THR A 1 229 ? -10.570 -12.331 12.683 1.00 94.81 229 THR A C 1
ATOM 1781 O O . THR A 1 229 ? -11.747 -12.064 12.900 1.00 94.81 229 THR A O 1
ATOM 1784 N N . ILE A 1 230 ? -10.222 -13.402 11.956 1.00 95.06 230 ILE A N 1
ATOM 1785 C CA . ILE A 1 230 ? -11.225 -14.284 11.321 1.00 95.06 230 ILE A CA 1
ATOM 1786 C C . ILE A 1 230 ? -12.110 -15.050 12.320 1.00 95.06 230 ILE A C 1
ATOM 1788 O O . ILE A 1 230 ? -13.096 -15.665 11.919 1.00 95.06 230 ILE A O 1
ATOM 1792 N N . GLN A 1 231 ? -11.739 -15.067 13.603 1.00 93.69 231 GLN A N 1
ATOM 1793 C CA . GLN A 1 231 ? -12.515 -15.670 14.691 1.00 93.69 231 GLN A CA 1
ATOM 1794 C C . GLN A 1 231 ? -13.321 -14.619 15.473 1.00 93.69 231 GLN A C 1
ATOM 1796 O O . GLN A 1 231 ? -14.071 -14.978 16.380 1.00 93.69 231 GLN A O 1
ATOM 1801 N N . SER A 1 232 ? -13.158 -13.333 15.150 1.00 95.56 232 SER A N 1
ATOM 1802 C CA . SER A 1 232 ? -13.804 -12.220 15.844 1.00 95.56 232 SER A CA 1
ATOM 1803 C C . SER A 1 232 ? -15.245 -12.008 15.388 1.00 95.56 232 SER A C 1
ATOM 1805 O O . SER A 1 232 ? -15.607 -12.323 14.254 1.00 95.56 232 SER A O 1
ATOM 1807 N N . HIS A 1 233 ? -16.052 -11.422 16.271 1.00 96.88 233 HIS A N 1
ATOM 1808 C CA . HIS A 1 233 ? -17.421 -11.014 15.968 1.00 96.88 233 HIS A CA 1
ATOM 1809 C C . HIS A 1 233 ? -17.496 -10.090 14.743 1.00 96.88 233 HIS A C 1
ATOM 1811 O O . HIS A 1 233 ? -18.237 -10.382 13.805 1.00 96.88 233 HIS A O 1
ATOM 1817 N N . ASP A 1 234 ? -16.685 -9.027 14.727 1.00 97.62 234 ASP A N 1
ATOM 1818 C CA . ASP A 1 234 ? -16.696 -8.015 13.668 1.00 97.62 234 ASP A CA 1
ATOM 1819 C C . ASP A 1 234 ? -16.433 -8.614 12.285 1.00 97.62 234 ASP A C 1
ATOM 1821 O O . ASP A 1 234 ? -17.095 -8.233 11.325 1.00 97.62 234 ASP A O 1
ATOM 1825 N N . PHE A 1 235 ? -15.530 -9.589 12.162 1.00 97.06 235 PHE A N 1
ATOM 1826 C CA . PHE A 1 235 ? -15.291 -10.237 10.873 1.00 97.06 235 PHE A CA 1
ATOM 1827 C C . PHE A 1 235 ? -16.530 -10.986 10.362 1.00 97.06 235 PHE A C 1
ATOM 1829 O O . PHE A 1 235 ? -16.919 -10.839 9.201 1.00 97.06 235 PHE A O 1
ATOM 1836 N N . PHE A 1 236 ? -17.179 -11.779 11.222 1.00 96.38 236 PHE A N 1
ATOM 1837 C CA . PHE A 1 236 ? -18.389 -12.511 10.837 1.00 96.38 236 PHE A CA 1
ATOM 1838 C C . PHE A 1 236 ? -19.538 -11.563 10.478 1.00 96.38 236 PHE A C 1
ATOM 1840 O O . PHE A 1 236 ? -20.190 -11.759 9.449 1.00 96.38 236 PHE A O 1
ATOM 1847 N N . GLU A 1 237 ? -19.757 -10.532 11.294 1.00 97.00 237 GLU A N 1
ATOM 1848 C CA . GLU A 1 237 ? -20.787 -9.516 11.074 1.00 97.00 237 GLU A CA 1
ATOM 1849 C C . GLU A 1 237 ? -20.533 -8.735 9.778 1.00 97.00 237 GLU A C 1
ATOM 1851 O O . GLU A 1 237 ? -21.411 -8.633 8.920 1.00 97.00 237 GLU A O 1
ATOM 1856 N N . GLY A 1 238 ? -19.310 -8.241 9.580 1.00 96.69 238 GLY A N 1
ATOM 1857 C CA . GLY A 1 238 ? -18.929 -7.460 8.408 1.00 96.69 238 GLY A CA 1
ATOM 1858 C C . GLY A 1 238 ? -19.058 -8.251 7.108 1.00 96.69 238 GLY A C 1
ATOM 1859 O O . GLY A 1 238 ? -19.654 -7.769 6.141 1.00 96.69 238 GLY A O 1
ATOM 1860 N N . VAL A 1 239 ? -18.572 -9.496 7.083 1.00 94.62 239 VAL A N 1
ATOM 1861 C CA . VAL A 1 239 ? -18.735 -10.393 5.926 1.00 94.62 239 VAL A CA 1
ATOM 1862 C C . VAL A 1 239 ? -20.213 -10.680 5.656 1.00 94.62 239 VAL A C 1
ATOM 1864 O O . VAL A 1 239 ? -20.644 -10.619 4.499 1.00 94.62 239 VAL A O 1
ATOM 1867 N N . SER A 1 240 ? -21.001 -10.962 6.698 1.00 93.94 240 SER A N 1
ATOM 1868 C CA . SER A 1 240 ? -22.438 -11.198 6.560 1.00 93.94 240 SER A CA 1
ATOM 1869 C C . SER A 1 240 ? -23.133 -9.992 5.927 1.00 93.94 240 SER A C 1
ATOM 1871 O O . SER A 1 240 ? -23.730 -10.117 4.854 1.00 93.94 240 SER A O 1
ATOM 1873 N N . GLU A 1 241 ? -22.982 -8.810 6.520 1.00 94.44 241 GLU A N 1
ATOM 1874 C CA . GLU A 1 241 ? -23.746 -7.620 6.144 1.00 94.44 241 GLU A CA 1
ATOM 1875 C C . GLU A 1 241 ? -23.332 -7.014 4.800 1.00 94.44 241 GLU A C 1
ATOM 1877 O O . GLU A 1 241 ? -24.161 -6.405 4.113 1.00 94.44 241 GLU A O 1
ATOM 1882 N N . LEU A 1 242 ? -22.081 -7.197 4.367 1.00 91.06 242 LEU A N 1
ATOM 1883 C CA . LEU A 1 242 ? -21.604 -6.644 3.097 1.00 91.06 242 LEU A CA 1
ATOM 1884 C C . LEU A 1 242 ? -21.668 -7.633 1.931 1.00 91.06 242 LEU A C 1
ATOM 1886 O O . LEU A 1 242 ? -21.939 -7.209 0.802 1.00 91.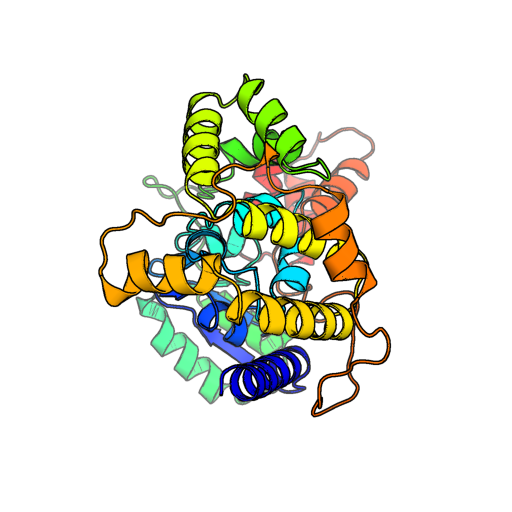06 242 LEU A O 1
ATOM 1890 N N . LEU A 1 243 ? -21.427 -8.925 2.168 1.00 89.31 243 LEU A N 1
ATOM 1891 C CA . LEU A 1 243 ? -21.266 -9.910 1.091 1.00 89.31 243 LEU A CA 1
ATOM 1892 C C . LEU A 1 243 ? -22.430 -10.900 1.002 1.00 89.31 243 LEU A C 1
ATOM 1894 O O . LEU A 1 243 ? -22.799 -11.291 -0.111 1.00 89.31 243 LEU A O 1
ATOM 1898 N N . ILE A 1 244 ? -23.031 -11.270 2.136 1.00 89.69 244 ILE A N 1
ATOM 1899 C CA . ILE A 1 244 ? -24.081 -12.294 2.202 1.00 89.69 244 ILE A CA 1
ATOM 1900 C C . ILE A 1 244 ? -25.469 -11.649 2.150 1.00 89.69 244 ILE A C 1
ATOM 1902 O O . ILE A 1 244 ? -26.190 -11.820 1.166 1.00 89.69 244 ILE A O 1
ATOM 1906 N N . THR A 1 245 ? -25.841 -10.896 3.186 1.00 87.88 245 THR A N 1
ATOM 1907 C CA . THR A 1 245 ? -27.157 -10.249 3.318 1.00 87.88 245 THR A CA 1
ATOM 1908 C C . THR A 1 245 ? -27.218 -8.930 2.546 1.00 87.88 245 THR A C 1
ATOM 1910 O O . THR A 1 245 ? -28.285 -8.553 2.061 1.00 87.88 245 THR A O 1
ATOM 1913 N N . LYS A 1 246 ? -26.064 -8.270 2.351 1.00 89.00 246 LYS A N 1
ATOM 1914 C CA . LYS A 1 246 ? -25.887 -7.027 1.573 1.00 89.00 246 LYS A CA 1
ATOM 1915 C C . LYS A 1 246 ? -26.713 -5.843 2.095 1.00 89.00 246 LYS A C 1
ATOM 1917 O O . LYS A 1 246 ? -27.077 -4.955 1.320 1.00 89.00 246 LYS A O 1
ATOM 1922 N N . THR A 1 247 ? -26.989 -5.808 3.395 1.00 85.81 247 THR A N 1
ATOM 1923 C CA . THR A 1 247 ? -27.641 -4.679 4.082 1.00 85.81 247 THR A CA 1
ATOM 1924 C C . THR A 1 247 ? -26.726 -3.453 4.177 1.00 85.81 247 THR A C 1
ATOM 1926 O O . THR A 1 247 ? -27.224 -2.329 4.231 1.00 85.81 247 THR A O 1
ATOM 1929 N N . LYS A 1 248 ? -25.397 -3.668 4.180 1.00 88.19 248 LYS A N 1
ATOM 1930 C CA . LYS A 1 248 ? -24.357 -2.650 4.397 1.00 88.19 248 LYS A CA 1
ATOM 1931 C C . LYS A 1 248 ? -24.516 -1.886 5.721 1.00 88.19 248 LYS A C 1
ATOM 1933 O O . LYS A 1 248 ? -24.227 -0.693 5.770 1.00 88.19 248 LYS A O 1
ATOM 1938 N N . ASN A 1 249 ? -24.997 -2.553 6.772 1.00 91.62 249 ASN A N 1
ATOM 1939 C CA . ASN A 1 249 ? -25.207 -1.947 8.093 1.00 91.62 249 ASN A CA 1
ATOM 1940 C C . ASN A 1 249 ? -24.712 -2.845 9.249 1.00 91.62 249 ASN A C 1
ATOM 1942 O O . ASN A 1 249 ? -25.519 -3.199 10.116 1.00 91.62 249 ASN A O 1
ATOM 1946 N N . PRO A 1 250 ? -23.417 -3.207 9.255 1.00 95.06 250 PRO A N 1
ATOM 1947 C CA . PRO A 1 250 ? -22.832 -4.055 10.289 1.00 95.06 250 PRO A CA 1
ATOM 1948 C C . PRO A 1 250 ? -23.002 -3.475 11.694 1.00 95.06 250 PRO A C 1
ATOM 1950 O O . PRO A 1 250 ? -22.934 -2.260 11.908 1.00 95.06 250 PRO A O 1
ATOM 1953 N N . LYS A 1 251 ? -23.248 -4.358 12.659 1.00 96.94 251 LYS A N 1
ATOM 1954 C CA . LYS A 1 251 ? -23.317 -4.053 14.090 1.00 96.94 251 LYS A CA 1
ATOM 1955 C C . LYS A 1 251 ? -22.019 -4.452 14.759 1.00 96.94 251 LYS A C 1
ATOM 1957 O O . LYS A 1 251 ? -21.887 -5.574 15.208 1.00 96.94 251 LYS A O 1
ATOM 1962 N N . TRP A 1 252 ? -21.069 -3.531 14.820 1.00 98.00 252 TRP A N 1
ATOM 1963 C CA . TRP A 1 252 ? -19.766 -3.787 15.432 1.00 98.00 252 TRP A CA 1
ATOM 1964 C C . TRP A 1 252 ? -19.851 -4.017 16.946 1.00 98.00 252 TRP A C 1
ATOM 1966 O O . TRP A 1 252 ? -20.702 -3.427 17.618 1.00 98.00 252 TRP A O 1
ATOM 1976 N N . ASP A 1 253 ? -18.950 -4.851 17.468 1.00 96.19 253 ASP A N 1
ATOM 1977 C CA . ASP A 1 253 ? -18.765 -5.097 18.900 1.00 96.19 253 ASP A CA 1
ATOM 1978 C C . ASP A 1 253 ? -17.271 -4.978 19.274 1.00 96.19 253 ASP A C 1
ATOM 1980 O O . ASP A 1 253 ? -16.474 -5.870 18.955 1.00 96.19 253 ASP A O 1
ATOM 1984 N N . PRO A 1 254 ? -16.860 -3.886 19.946 1.00 97.19 254 PRO A N 1
ATOM 1985 C CA . PRO A 1 254 ? -17.694 -2.778 20.420 1.00 97.19 254 PRO A CA 1
ATOM 1986 C C . PRO A 1 254 ? -18.151 -1.824 19.290 1.00 97.19 254 PRO A C 1
ATOM 1988 O O . PRO A 1 254 ? -17.497 -1.734 18.248 1.00 97.19 254 PRO A O 1
ATOM 1991 N N . PRO A 1 255 ? -19.249 -1.067 19.491 1.00 96.69 255 PRO A N 1
ATOM 1992 C CA . PRO A 1 255 ? -19.856 -0.214 18.464 1.00 96.69 255 PRO A CA 1
ATOM 1993 C C . PRO A 1 255 ? -19.120 1.108 18.207 1.00 96.69 255 PRO A C 1
ATOM 1995 O O . PRO A 1 255 ? -19.366 1.746 17.183 1.00 96.69 255 PRO A O 1
ATOM 1998 N N . THR A 1 256 ? -18.257 1.553 19.124 1.00 96.50 256 THR A N 1
ATOM 1999 C CA . THR A 1 256 ? -17.565 2.847 19.038 1.00 96.50 256 THR A CA 1
ATOM 2000 C C . THR A 1 256 ? -16.058 2.707 19.233 1.00 96.50 256 THR A C 1
ATOM 2002 O O . THR A 1 256 ? -15.559 1.725 19.786 1.00 96.50 256 THR A O 1
ATOM 2005 N N . ILE A 1 257 ? -15.307 3.701 18.756 1.00 96.31 257 ILE A N 1
ATOM 2006 C CA . ILE A 1 257 ? -13.838 3.715 18.810 1.00 96.31 257 ILE A CA 1
ATOM 2007 C C . ILE A 1 257 ? -13.364 3.882 20.249 1.00 96.31 257 ILE A C 1
ATOM 2009 O O . ILE A 1 257 ? -12.405 3.231 20.658 1.00 96.31 257 ILE A O 1
ATOM 2013 N N . GLU A 1 258 ? -14.062 4.681 21.043 1.00 95.94 258 GLU A N 1
ATOM 2014 C CA . GLU A 1 258 ? -13.742 4.978 22.435 1.00 95.94 258 GLU A CA 1
ATOM 2015 C C . GLU A 1 258 ? -13.872 3.743 23.340 1.00 95.94 258 GLU A C 1
ATOM 2017 O O . GLU A 1 258 ? -13.138 3.610 24.320 1.00 95.94 258 GLU A O 1
ATOM 2022 N N . GLU A 1 259 ? -14.766 2.811 22.998 1.00 97.25 259 GLU A N 1
ATOM 2023 C CA . GLU A 1 259 ? -14.991 1.576 23.758 1.00 97.25 259 GLU A CA 1
ATOM 2024 C C . GLU A 1 259 ? -13.890 0.521 23.545 1.00 97.25 259 GLU A C 1
ATOM 2026 O O . GLU A 1 259 ? -13.680 -0.344 24.401 1.00 97.25 259 GLU A O 1
ATOM 2031 N N . VAL A 1 260 ? -13.121 0.603 22.453 1.00 97.62 260 VAL A N 1
ATOM 2032 C CA . VAL A 1 260 ? -11.964 -0.277 22.232 1.00 97.62 260 VAL A CA 1
ATOM 2033 C C . VAL A 1 260 ? -10.786 0.207 23.079 1.00 97.62 260 VAL A C 1
ATOM 2035 O O . VAL A 1 260 ? -10.064 1.127 22.700 1.00 97.62 260 VAL A O 1
ATOM 2038 N N . SER A 1 261 ? -10.528 -0.412 24.228 1.00 96.62 261 SER A N 1
ATOM 2039 C CA . SER A 1 261 ? -9.415 0.030 25.082 1.00 96.62 261 SER A CA 1
ATOM 2040 C C . SER A 1 261 ? -8.032 -0.152 24.426 1.00 96.62 261 SER A C 1
ATOM 2042 O O . SER A 1 261 ? -7.759 -1.151 23.759 1.00 96.62 261 SER A O 1
ATOM 2044 N N . ALA A 1 262 ? -7.114 0.790 24.668 1.00 96.12 262 ALA A N 1
ATOM 2045 C CA . ALA A 1 262 ? -5.729 0.685 24.193 1.00 96.12 262 ALA A CA 1
ATOM 2046 C C . ALA A 1 262 ? -5.000 -0.547 24.768 1.00 96.12 262 ALA A C 1
ATOM 2048 O O . ALA A 1 262 ? -4.201 -1.177 24.079 1.00 96.12 262 ALA A O 1
ATOM 2049 N N . SER A 1 263 ? -5.309 -0.934 26.011 1.00 97.06 263 SER A N 1
ATOM 2050 C CA . SER A 1 263 ? -4.751 -2.135 26.644 1.00 97.06 263 SER A CA 1
ATOM 2051 C C . SER A 1 263 ? -5.223 -3.426 25.975 1.00 97.06 263 SER A C 1
ATOM 2053 O O . SER A 1 263 ? -4.436 -4.364 25.875 1.00 97.06 263 SER A O 1
ATOM 2055 N N . PHE A 1 264 ? -6.465 -3.480 25.479 1.00 96.94 264 PHE A N 1
ATOM 2056 C CA . PHE A 1 264 ? -6.946 -4.613 24.689 1.00 96.94 264 PHE A CA 1
ATOM 2057 C C . PHE A 1 264 ? -6.132 -4.770 23.402 1.00 96.94 264 PHE A C 1
ATOM 2059 O O . PHE A 1 264 ? -5.603 -5.853 23.153 1.00 96.94 264 PHE A O 1
ATOM 2066 N N . ILE A 1 265 ? -5.948 -3.684 22.641 1.00 97.81 265 ILE A N 1
ATOM 2067 C CA . ILE A 1 265 ? -5.125 -3.698 21.424 1.00 97.81 265 ILE A CA 1
ATOM 2068 C C . ILE A 1 265 ? -3.700 -4.141 21.750 1.00 97.81 265 ILE A C 1
ATOM 2070 O O . ILE A 1 265 ? -3.214 -5.104 21.163 1.00 97.81 265 ILE A O 1
ATOM 2074 N N . GLN A 1 266 ? -3.061 -3.526 22.747 1.00 97.50 266 GLN A N 1
ATOM 2075 C CA . GLN A 1 266 ? -1.704 -3.893 23.146 1.00 97.50 266 GLN A CA 1
ATOM 2076 C C . GLN A 1 266 ? -1.598 -5.368 23.562 1.00 97.50 266 GLN A C 1
ATOM 2078 O O . GLN A 1 266 ? -0.652 -6.041 23.163 1.00 97.50 266 GLN A O 1
ATOM 2083 N N . SER A 1 267 ? -2.592 -5.906 24.278 1.00 97.50 267 SER A N 1
ATOM 2084 C CA . SER A 1 267 ? -2.595 -7.313 24.699 1.00 97.50 267 SER A CA 1
ATOM 2085 C C . SER A 1 267 ? -2.581 -8.297 23.523 1.00 97.50 267 SER A C 1
ATOM 2087 O O . SER A 1 267 ? -1.980 -9.368 23.628 1.00 97.50 267 SER A O 1
ATOM 2089 N N . ILE A 1 268 ? -3.180 -7.931 22.381 1.00 97.25 268 ILE A N 1
ATOM 2090 C CA . ILE A 1 268 ? -3.124 -8.742 21.158 1.00 97.25 268 ILE A CA 1
ATOM 2091 C C . ILE A 1 268 ? -1.676 -8.831 20.679 1.00 97.25 268 ILE A C 1
ATOM 2093 O O . ILE A 1 268 ? -1.189 -9.939 20.450 1.00 97.25 268 ILE A O 1
ATOM 2097 N N . PHE A 1 269 ? -0.975 -7.697 20.608 1.00 97.19 269 PHE A N 1
ATOM 2098 C CA . PHE A 1 269 ? 0.420 -7.643 20.174 1.00 97.19 269 PHE A CA 1
ATOM 2099 C C . PHE A 1 269 ? 1.394 -8.288 21.167 1.00 97.19 269 PHE A C 1
ATOM 2101 O O . PHE A 1 269 ? 2.324 -8.970 20.743 1.00 97.19 269 PHE A O 1
ATOM 2108 N N . ASP A 1 270 ? 1.171 -8.125 22.472 1.00 96.25 270 ASP A N 1
ATOM 2109 C CA . ASP A 1 270 ? 1.987 -8.755 23.519 1.00 96.25 270 ASP A CA 1
ATOM 2110 C C . ASP A 1 270 ? 1.837 -10.283 23.519 1.00 96.25 270 ASP A C 1
ATOM 2112 O O . ASP A 1 270 ? 2.741 -11.007 23.931 1.00 96.25 270 ASP A O 1
ATOM 2116 N N . SER A 1 271 ? 0.696 -10.784 23.036 1.00 96.00 271 SER A N 1
ATOM 2117 C CA . SER A 1 271 ? 0.417 -12.216 22.914 1.00 96.00 271 SER A CA 1
ATOM 2118 C C . SER A 1 271 ? 0.909 -12.845 21.605 1.00 96.00 271 SER A C 1
ATOM 2120 O O . SER A 1 271 ? 0.659 -14.034 21.384 1.00 96.00 271 SER A O 1
ATOM 2122 N N . LEU A 1 272 ? 1.551 -12.075 20.719 1.00 96.19 272 LEU A N 1
ATOM 2123 C CA . LEU A 1 272 ? 2.142 -12.617 19.497 1.00 96.19 272 LEU A CA 1
ATOM 2124 C C . LEU A 1 272 ? 3.358 -13.472 19.847 1.00 96.19 272 LEU A C 1
ATOM 2126 O O . LEU A 1 272 ? 4.241 -13.067 20.604 1.00 96.19 272 LEU A O 1
ATOM 2130 N N . ASP A 1 273 ? 3.425 -14.655 19.251 1.00 96.06 273 ASP A N 1
ATOM 2131 C CA . ASP A 1 273 ? 4.584 -15.518 19.371 1.00 96.06 273 ASP A CA 1
ATOM 2132 C C . ASP A 1 273 ? 5.724 -14.937 18.526 1.00 96.06 273 ASP A C 1
ATOM 2134 O O . ASP A 1 273 ? 5.670 -14.911 17.294 1.00 96.06 273 ASP A O 1
ATOM 2138 N N . SER A 1 274 ? 6.770 -14.456 19.200 1.00 91.75 274 SER A N 1
ATOM 2139 C CA . SER A 1 274 ? 7.970 -13.908 18.555 1.00 91.75 274 SER A CA 1
ATOM 2140 C C . SER A 1 274 ? 8.801 -14.968 17.824 1.00 91.75 274 SER A C 1
ATOM 2142 O O . SER A 1 274 ? 9.625 -14.620 16.978 1.00 91.75 274 SER A O 1
ATOM 2144 N N . SER A 1 275 ? 8.579 -16.252 18.123 1.00 93.31 275 SER A N 1
ATOM 2145 C CA . SER A 1 275 ? 9.205 -17.387 17.441 1.00 93.31 275 SER A CA 1
ATOM 2146 C C . SER A 1 275 ? 8.387 -17.908 16.255 1.00 93.31 275 SER A C 1
ATOM 2148 O O . SER A 1 275 ? 8.895 -18.720 15.475 1.00 93.31 275 SER A O 1
ATOM 2150 N N . PHE A 1 276 ? 7.152 -17.422 16.078 1.00 95.06 276 PHE A N 1
ATOM 2151 C CA . PHE A 1 276 ? 6.304 -17.818 14.963 1.00 95.06 276 PHE A CA 1
ATOM 2152 C C . PHE A 1 276 ? 6.948 -17.448 13.628 1.00 95.06 276 PHE A C 1
ATOM 2154 O O . PHE A 1 276 ? 7.355 -16.309 13.382 1.00 95.06 276 PHE A O 1
ATOM 2161 N N . THR A 1 277 ? 6.970 -18.419 12.723 1.00 94.88 277 THR A N 1
ATOM 2162 C CA . THR A 1 277 ? 7.363 -18.205 11.338 1.00 94.88 277 THR A CA 1
ATOM 2163 C C . THR A 1 277 ? 6.463 -19.001 10.414 1.00 94.88 277 THR A C 1
ATOM 2165 O O . THR A 1 277 ? 6.256 -20.203 10.602 1.00 94.88 277 THR A O 1
ATOM 2168 N N . LEU A 1 278 ? 5.979 -18.341 9.363 1.00 94.75 278 LEU A N 1
ATOM 2169 C CA . LEU A 1 278 ? 5.388 -19.034 8.228 1.00 94.75 278 LEU A CA 1
ATOM 2170 C C . LEU A 1 278 ? 6.394 -20.014 7.611 1.00 94.75 278 LEU A C 1
ATOM 2172 O O . LEU A 1 278 ? 7.620 -19.849 7.695 1.00 94.75 278 LEU A O 1
ATOM 2176 N N . LYS A 1 279 ? 5.859 -21.035 6.941 1.00 95.44 279 LYS A N 1
ATOM 2177 C CA . LYS A 1 279 ? 6.646 -21.997 6.165 1.00 95.44 279 LYS A CA 1
ATOM 2178 C C . LYS A 1 279 ? 7.039 -21.392 4.817 1.00 95.44 279 LYS A C 1
ATOM 2180 O O . LYS A 1 279 ? 6.471 -21.720 3.782 1.00 95.44 279 LYS A O 1
ATOM 2185 N N . TYR A 1 280 ? 8.032 -20.512 4.837 1.00 96.44 280 TYR A N 1
ATOM 2186 C CA . TYR A 1 280 ? 8.545 -19.869 3.632 1.00 96.44 280 TYR A CA 1
ATOM 2187 C C . TYR A 1 280 ? 9.253 -20.847 2.690 1.00 96.44 280 TYR A C 1
ATOM 2189 O O . TYR A 1 280 ? 9.946 -21.770 3.118 1.00 96.44 280 TYR A O 1
ATOM 2197 N N . CYS A 1 281 ? 9.158 -20.585 1.387 1.00 95.69 281 CYS A N 1
ATOM 2198 C CA . CYS A 1 281 ? 9.835 -21.395 0.371 1.00 95.69 281 CYS A CA 1
ATOM 2199 C C . CYS A 1 281 ? 11.309 -21.021 0.168 1.00 95.69 281 CYS A C 1
ATOM 2201 O O . CYS A 1 281 ? 12.043 -21.740 -0.509 1.00 95.69 281 CYS A O 1
ATOM 2203 N N . ASN A 1 282 ? 11.750 -19.893 0.728 1.00 95.62 282 ASN A N 1
ATOM 2204 C CA . ASN A 1 282 ? 13.148 -19.485 0.755 1.00 95.62 282 ASN A CA 1
ATOM 2205 C C . ASN A 1 282 ? 13.439 -18.539 1.937 1.00 95.62 282 ASN A C 1
ATOM 2207 O O . ASN A 1 282 ? 12.540 -18.063 2.638 1.00 95.62 282 ASN A O 1
ATOM 2211 N N . ASN A 1 283 ? 14.724 -18.253 2.156 1.00 96.00 283 ASN A N 1
ATOM 2212 C CA . ASN A 1 283 ? 15.171 -17.439 3.283 1.00 96.00 283 ASN A CA 1
ATOM 2213 C C . ASN A 1 283 ? 15.289 -15.934 2.995 1.00 96.00 283 ASN A C 1
ATOM 2215 O O . ASN A 1 283 ? 15.589 -15.197 3.928 1.00 96.00 283 ASN A O 1
ATOM 2219 N N . THR A 1 284 ? 15.010 -15.476 1.770 1.00 97.56 284 THR A N 1
ATOM 2220 C CA . THR A 1 284 ? 15.123 -14.063 1.381 1.00 97.56 284 THR A CA 1
ATOM 2221 C C . THR A 1 284 ? 14.200 -13.190 2.221 1.00 97.56 284 THR A C 1
ATOM 2223 O O . THR A 1 284 ? 13.027 -13.512 2.416 1.00 97.56 284 THR A O 1
ATOM 2226 N N . ASP A 1 285 ? 14.748 -12.087 2.708 1.00 97.75 285 ASP A N 1
ATOM 2227 C CA . ASP A 1 285 ? 14.059 -11.099 3.520 1.00 97.75 285 ASP A CA 1
ATOM 2228 C C . ASP A 1 285 ? 14.717 -9.736 3.301 1.00 97.75 285 ASP A C 1
ATOM 2230 O O . ASP A 1 285 ? 15.906 -9.667 2.976 1.00 97.75 285 ASP A O 1
ATOM 2234 N N . TYR A 1 286 ? 13.953 -8.661 3.444 1.00 97.88 286 TYR A N 1
ATOM 2235 C CA . TYR A 1 286 ? 14.436 -7.303 3.220 1.00 97.88 286 TYR A CA 1
ATOM 2236 C C . TYR A 1 286 ? 13.574 -6.275 3.953 1.00 97.88 286 TYR A C 1
ATOM 2238 O O . TYR A 1 286 ? 12.382 -6.479 4.178 1.00 97.88 286 TYR A O 1
ATOM 2246 N N . PHE A 1 287 ? 14.194 -5.150 4.312 1.00 97.56 287 PHE A N 1
ATOM 2247 C CA . PHE A 1 287 ? 13.515 -3.998 4.916 1.00 97.56 287 PHE A CA 1
ATOM 2248 C C . PHE A 1 287 ? 12.989 -3.011 3.876 1.00 97.56 287 PHE A C 1
ATOM 2250 O O . PHE A 1 287 ? 12.100 -2.235 4.184 1.00 97.56 287 PHE A O 1
ATOM 2257 N N . GLU A 1 288 ? 13.503 -3.048 2.652 1.00 94.94 288 GLU A N 1
ATOM 2258 C CA . GLU A 1 288 ? 13.074 -2.202 1.540 1.00 94.94 288 GLU A CA 1
ATOM 2259 C C . GLU A 1 288 ? 12.989 -3.060 0.285 1.00 94.94 288 GLU A C 1
ATOM 2261 O O . GLU A 1 288 ? 13.806 -3.967 0.102 1.00 94.94 288 GLU A O 1
ATOM 2266 N N . SER A 1 289 ? 12.003 -2.785 -0.571 1.00 92.81 289 SER A N 1
ATOM 2267 C CA . SER A 1 289 ? 11.851 -3.515 -1.829 1.00 92.81 289 SER A CA 1
ATOM 2268 C C . SER A 1 289 ? 13.115 -3.356 -2.685 1.00 92.81 289 SER A C 1
ATOM 2270 O O . SER A 1 289 ? 13.523 -2.222 -2.957 1.00 92.81 289 SER A O 1
ATOM 2272 N N . PRO A 1 290 ? 13.722 -4.453 -3.182 1.00 92.88 290 PRO A N 1
ATOM 2273 C CA . PRO A 1 290 ? 14.878 -4.366 -4.075 1.00 92.88 290 PRO A CA 1
ATOM 2274 C C . PRO A 1 290 ? 14.518 -3.767 -5.445 1.00 92.88 290 PRO A C 1
ATOM 2276 O O . PRO A 1 290 ? 15.406 -3.468 -6.239 1.00 92.88 290 PRO A O 1
ATOM 2279 N N . TYR A 1 291 ? 13.224 -3.583 -5.726 1.00 91.44 291 TYR A N 1
ATOM 2280 C CA . TYR A 1 291 ? 12.694 -3.129 -7.010 1.00 91.44 291 TYR A CA 1
ATOM 2281 C C . TYR A 1 291 ? 12.236 -1.665 -7.007 1.00 91.44 291 TYR A C 1
ATOM 2283 O O . TYR A 1 291 ? 11.678 -1.204 -8.000 1.00 91.44 291 TYR A O 1
ATOM 2291 N N . LYS A 1 292 ? 12.518 -0.912 -5.933 1.00 89.81 292 LYS A N 1
ATOM 2292 C CA . LYS A 1 292 ? 12.144 0.507 -5.787 1.00 89.81 292 LYS A CA 1
ATOM 2293 C C . LYS A 1 292 ? 12.650 1.403 -6.927 1.00 89.81 292 LYS A C 1
ATOM 2295 O O . LYS A 1 292 ? 12.041 2.415 -7.244 1.00 89.81 292 LYS A O 1
ATOM 2300 N N . VAL A 1 293 ? 13.735 1.010 -7.598 1.00 89.94 293 VAL A N 1
ATOM 2301 C CA . VAL A 1 293 ? 14.272 1.720 -8.775 1.00 89.94 293 VAL A CA 1
ATOM 2302 C C . VAL A 1 293 ? 13.270 1.814 -9.938 1.00 89.94 293 VAL A C 1
ATOM 2304 O O . VAL A 1 293 ? 13.367 2.721 -10.760 1.00 89.94 293 VAL A O 1
ATOM 2307 N N . TYR A 1 294 ? 12.289 0.907 -9.995 1.00 92.75 294 TYR A N 1
ATOM 2308 C CA . TYR A 1 294 ? 11.226 0.888 -11.002 1.00 92.75 294 TYR A CA 1
ATOM 2309 C C . TYR A 1 294 ? 9.940 1.562 -10.522 1.00 92.75 294 TYR A C 1
ATOM 2311 O O . TYR A 1 294 ? 8.884 1.352 -11.118 1.00 92.75 294 TYR A O 1
ATOM 2319 N N . GLU A 1 295 ? 9.986 2.379 -9.473 1.00 93.50 295 GLU A N 1
ATOM 2320 C CA . GLU A 1 295 ? 8.867 3.185 -8.964 1.00 93.50 295 GLU A CA 1
ATOM 2321 C C . GLU A 1 295 ? 9.069 4.672 -9.297 1.00 93.50 295 GLU A C 1
ATOM 2323 O O . GLU A 1 295 ? 10.094 5.072 -9.853 1.00 93.50 295 GLU A O 1
ATOM 2328 N N . LEU A 1 296 ? 8.059 5.505 -9.038 1.00 93.69 296 LEU A N 1
ATOM 2329 C CA . LEU A 1 296 ? 8.259 6.956 -9.050 1.00 93.69 296 LEU A CA 1
ATOM 2330 C C . LEU A 1 296 ? 9.119 7.368 -7.843 1.00 93.69 296 LEU A C 1
ATOM 2332 O O . LEU A 1 296 ? 9.022 6.723 -6.798 1.00 93.69 296 LEU A O 1
ATOM 2336 N N . PRO A 1 297 ? 9.902 8.462 -7.933 1.00 93.44 297 PRO A N 1
ATOM 2337 C CA . PRO A 1 297 ? 10.653 8.959 -6.786 1.00 93.44 297 PRO A CA 1
ATOM 2338 C C . PRO A 1 297 ? 9.728 9.215 -5.598 1.00 93.44 297 PRO A C 1
ATOM 2340 O O . PRO A 1 297 ? 8.638 9.778 -5.753 1.00 93.44 297 PRO A O 1
ATOM 2343 N N . SER A 1 298 ? 10.168 8.823 -4.409 1.00 92.81 298 SER A N 1
ATOM 2344 C CA . SER A 1 298 ? 9.461 9.115 -3.163 1.00 92.81 298 SER A CA 1
ATOM 2345 C C . SER A 1 298 ? 9.464 10.614 -2.856 1.00 92.81 298 SER A C 1
ATOM 2347 O O . SER A 1 298 ? 10.364 11.358 -3.256 1.00 92.81 298 SER A O 1
ATOM 2349 N N . ALA A 1 299 ? 8.483 11.062 -2.077 1.00 91.44 299 ALA A N 1
ATOM 2350 C CA . ALA A 1 299 ? 8.394 12.432 -1.572 1.00 91.44 299 ALA A CA 1
ATOM 2351 C C . ALA A 1 299 ? 9.685 12.863 -0.857 1.00 91.44 299 ALA A C 1
ATOM 2353 O O . ALA A 1 299 ? 10.147 13.998 -1.010 1.00 91.44 299 ALA A O 1
ATOM 2354 N N . LYS A 1 300 ? 10.293 11.931 -0.109 1.00 90.81 300 LYS A N 1
ATOM 2355 C CA . LYS A 1 300 ? 11.569 12.141 0.574 1.00 90.81 300 LYS A CA 1
ATOM 2356 C C . LYS A 1 300 ? 12.711 12.380 -0.410 1.00 90.81 300 LYS A C 1
ATOM 2358 O O . LYS A 1 300 ? 13.439 13.348 -0.240 1.00 90.81 300 LYS A O 1
ATOM 2363 N N . GLU A 1 301 ? 12.848 11.556 -1.447 1.00 91.12 301 GLU A N 1
ATOM 2364 C CA . GLU A 1 301 ? 13.894 11.744 -2.463 1.00 91.12 301 GLU A CA 1
ATOM 2365 C C . GLU A 1 301 ? 13.746 13.077 -3.199 1.00 91.12 301 GLU A C 1
ATOM 2367 O O . GLU A 1 301 ? 14.749 13.734 -3.478 1.00 91.12 301 GLU A O 1
ATOM 2372 N N . ILE A 1 302 ? 12.510 13.503 -3.476 1.00 90.81 302 ILE A N 1
ATOM 2373 C CA . ILE A 1 302 ? 12.234 14.801 -4.104 1.00 90.81 302 ILE A CA 1
ATOM 2374 C C . ILE A 1 302 ? 12.601 15.943 -3.148 1.00 90.81 302 ILE A C 1
ATOM 2376 O O . ILE A 1 302 ? 13.288 16.877 -3.552 1.00 90.81 302 ILE A O 1
ATOM 2380 N N . THR A 1 303 ? 12.201 15.862 -1.878 1.00 89.56 303 THR A N 1
ATOM 2381 C CA . THR A 1 303 ? 12.474 16.910 -0.878 1.00 89.56 303 THR A CA 1
ATOM 2382 C C . THR A 1 303 ? 13.963 17.014 -0.551 1.00 89.56 303 THR A C 1
ATOM 2384 O O . THR A 1 303 ? 14.500 18.119 -0.510 1.00 89.56 303 THR A O 1
ATOM 2387 N N . ASP A 1 304 ? 14.656 15.884 -0.393 1.00 89.06 304 ASP A N 1
ATOM 2388 C CA . ASP A 1 304 ? 16.108 15.838 -0.184 1.00 89.06 304 ASP A CA 1
ATOM 2389 C C . ASP A 1 304 ? 16.846 16.409 -1.410 1.00 89.06 304 ASP A C 1
ATOM 2391 O O . ASP A 1 304 ? 17.807 17.171 -1.269 1.00 89.06 304 ASP A O 1
ATOM 2395 N N . ALA A 1 305 ? 16.365 16.109 -2.626 1.00 86.50 305 ALA A N 1
ATOM 2396 C CA . ALA A 1 305 ? 16.891 16.711 -3.845 1.00 86.50 305 ALA A CA 1
ATOM 2397 C C . ALA A 1 305 ? 16.669 18.229 -3.866 1.00 86.50 305 ALA A C 1
ATOM 2399 O O . ALA A 1 305 ? 17.632 18.947 -4.109 1.00 86.50 305 ALA A O 1
ATOM 2400 N N . ILE A 1 306 ? 15.468 18.729 -3.554 1.00 85.19 306 ILE A N 1
ATOM 2401 C CA . ILE A 1 306 ? 15.170 20.173 -3.474 1.00 85.19 306 ILE A CA 1
ATOM 2402 C C . ILE A 1 306 ? 16.100 20.870 -2.472 1.00 85.19 306 ILE A C 1
ATOM 2404 O O . ILE A 1 306 ? 16.697 21.891 -2.806 1.00 85.19 306 ILE A O 1
ATOM 2408 N N . ALA A 1 307 ? 16.271 20.302 -1.275 1.00 84.00 307 ALA A N 1
ATOM 2409 C CA . ALA A 1 307 ? 17.106 20.871 -0.217 1.00 84.00 307 ALA A CA 1
ATOM 2410 C C . ALA A 1 307 ? 18.594 20.972 -0.604 1.00 84.00 307 ALA A C 1
ATOM 2412 O O . ALA A 1 307 ? 19.310 21.826 -0.082 1.00 84.00 307 ALA A O 1
ATOM 2413 N N . SER A 1 308 ? 19.065 20.127 -1.528 1.00 81.44 308 SER A N 1
ATOM 2414 C CA . SER A 1 308 ? 20.451 20.152 -2.013 1.00 81.44 308 SER A CA 1
ATOM 2415 C C . SER A 1 308 ? 20.769 21.300 -2.988 1.00 81.44 308 SER A C 1
ATOM 2417 O O . SER A 1 308 ? 21.944 21.565 -3.244 1.00 81.44 308 SER A O 1
ATOM 2419 N N . TYR A 1 309 ? 19.763 22.018 -3.508 1.00 74.81 309 TYR A N 1
ATOM 2420 C CA . TYR A 1 309 ? 19.969 23.207 -4.347 1.00 74.81 309 TYR A CA 1
ATOM 2421 C C . TYR A 1 309 ? 20.125 24.442 -3.445 1.00 74.81 309 TYR A C 1
ATOM 2423 O O . TYR A 1 309 ? 19.154 25.017 -2.961 1.00 74.81 309 TYR A O 1
ATOM 2431 N N . THR A 1 310 ? 21.375 24.849 -3.213 1.00 55.41 310 THR A N 1
ATOM 2432 C CA . THR A 1 310 ? 21.787 25.857 -2.218 1.00 55.41 310 THR A CA 1
ATOM 2433 C C . THR A 1 310 ? 21.373 27.312 -2.491 1.00 55.41 310 THR A C 1
ATOM 2435 O O . THR A 1 310 ? 21.456 28.115 -1.569 1.00 55.41 310 THR A O 1
ATOM 2438 N N . ASP A 1 311 ? 20.872 27.664 -3.682 1.00 54.16 311 ASP A N 1
ATOM 2439 C CA . ASP A 1 311 ? 20.535 29.059 -4.055 1.00 54.16 311 ASP A CA 1
ATOM 2440 C C . ASP A 1 311 ? 19.024 29.304 -4.257 1.00 54.16 311 ASP A C 1
ATOM 2442 O O . ASP 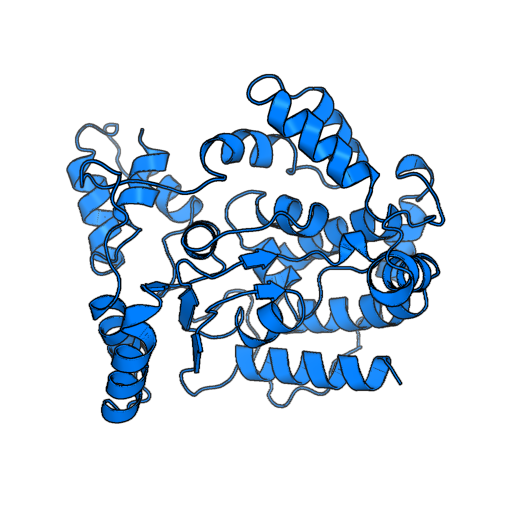A 1 311 ? 18.597 30.176 -5.023 1.00 54.16 311 ASP A O 1
ATOM 2446 N N . GLY A 1 312 ? 18.187 28.510 -3.580 1.00 55.69 312 GLY A N 1
ATOM 2447 C CA . GLY A 1 312 ? 16.749 28.465 -3.842 1.00 55.69 312 GLY A CA 1
ATOM 2448 C C . GLY A 1 312 ? 16.445 27.854 -5.215 1.00 55.69 312 GLY A C 1
ATOM 2449 O O . GLY A 1 312 ? 17.339 27.591 -6.020 1.00 55.69 312 GLY A O 1
ATOM 2450 N N . ILE A 1 313 ? 15.169 27.598 -5.514 1.00 58.38 313 ILE A N 1
ATOM 2451 C CA . ILE A 1 313 ? 14.772 27.019 -6.808 1.00 58.38 313 ILE A CA 1
ATOM 2452 C C . ILE A 1 313 ? 14.793 28.105 -7.901 1.00 58.38 313 ILE A C 1
ATOM 2454 O O . ILE A 1 313 ? 13.763 28.459 -8.472 1.00 58.38 313 ILE A O 1
ATOM 2458 N N . THR A 1 314 ? 15.960 28.685 -8.181 1.00 60.03 314 THR A N 1
ATOM 2459 C CA . THR A 1 314 ? 16.145 29.647 -9.280 1.00 60.03 314 THR A CA 1
ATOM 2460 C C . THR A 1 314 ? 16.070 28.965 -10.648 1.00 60.03 314 THR A C 1
ATOM 2462 O O . THR A 1 314 ? 15.683 29.606 -11.621 1.00 60.03 314 THR A O 1
ATOM 2465 N N . ASP A 1 315 ? 16.332 27.652 -10.721 1.00 72.62 315 ASP A N 1
ATOM 2466 C CA . ASP A 1 315 ? 16.201 26.848 -11.941 1.00 72.62 315 ASP A CA 1
ATOM 2467 C C . ASP A 1 315 ? 15.349 25.581 -11.710 1.00 72.62 315 ASP A C 1
ATOM 2469 O O . ASP A 1 315 ? 15.850 24.458 -11.592 1.00 72.62 315 ASP A O 1
ATOM 2473 N N . LYS A 1 316 ? 14.017 25.770 -11.650 1.00 77.81 316 LYS A N 1
ATOM 2474 C CA . LYS A 1 316 ? 13.021 24.676 -11.586 1.00 77.81 316 LYS A CA 1
ATOM 2475 C C . LYS A 1 316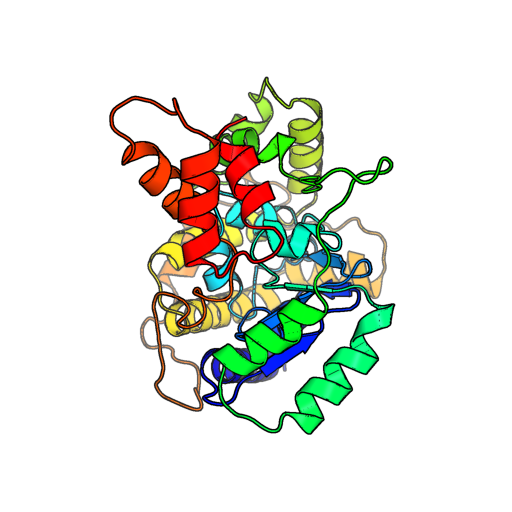 ? 13.224 23.655 -12.714 1.00 77.81 316 LYS A C 1
ATOM 2477 O O . LYS A 1 316 ? 13.026 22.459 -12.509 1.00 77.81 316 LYS A O 1
ATOM 2482 N N . ALA A 1 317 ? 13.630 24.115 -13.899 1.00 78.75 317 ALA A N 1
ATOM 2483 C CA . ALA A 1 317 ? 13.814 23.260 -15.066 1.00 78.75 317 ALA A CA 1
ATOM 2484 C C . ALA A 1 317 ? 15.011 22.312 -14.896 1.00 78.75 317 ALA A C 1
ATOM 2486 O O . ALA A 1 317 ? 14.912 21.137 -15.257 1.00 78.75 317 ALA A O 1
ATOM 2487 N N . LYS A 1 318 ? 16.108 22.791 -14.300 1.00 82.50 318 LYS A N 1
ATOM 2488 C CA . LYS A 1 318 ? 17.271 21.964 -13.968 1.00 82.50 318 LYS A CA 1
ATOM 2489 C C . LYS A 1 318 ? 16.948 20.901 -12.922 1.00 82.50 318 LYS A C 1
ATOM 2491 O O . LYS A 1 318 ? 17.268 19.745 -13.164 1.00 82.50 318 LYS A O 1
ATOM 2496 N N . LEU A 1 319 ? 16.255 21.243 -11.832 1.00 83.88 319 LEU A N 1
ATOM 2497 C CA . LEU A 1 319 ? 15.834 20.259 -10.820 1.00 83.88 319 LEU A CA 1
ATOM 2498 C C . LEU A 1 319 ? 15.000 19.128 -11.438 1.00 83.88 319 LEU A C 1
ATOM 2500 O O . LEU A 1 319 ? 15.295 17.949 -11.236 1.00 83.88 319 LEU A O 1
ATOM 2504 N N . ILE A 1 320 ? 13.982 19.485 -12.230 1.00 84.81 320 ILE A N 1
ATOM 2505 C CA . ILE A 1 320 ? 13.133 18.509 -12.925 1.00 84.81 320 ILE A CA 1
ATOM 2506 C C . ILE A 1 320 ? 13.983 17.624 -13.832 1.00 84.81 320 ILE A C 1
ATOM 2508 O O . ILE A 1 320 ? 13.815 16.407 -13.816 1.00 84.81 320 ILE A O 1
ATOM 2512 N N . LYS A 1 321 ? 14.891 18.211 -14.619 1.00 85.06 321 LYS A N 1
ATOM 2513 C CA . LYS A 1 321 ? 15.765 17.468 -15.531 1.00 85.06 321 LYS A CA 1
ATOM 2514 C C . LYS A 1 321 ? 16.687 16.510 -14.777 1.00 85.06 321 LYS A C 1
ATOM 2516 O O . LYS A 1 321 ? 16.808 15.357 -15.181 1.00 85.06 321 LYS A O 1
ATOM 2521 N N . ASP A 1 322 ? 17.297 16.967 -13.690 1.00 85.31 322 ASP A N 1
ATOM 2522 C CA . ASP A 1 322 ? 18.251 16.188 -12.906 1.00 85.31 322 ASP A CA 1
ATOM 2523 C C . ASP A 1 322 ? 17.549 14.996 -12.236 1.00 85.31 322 ASP A C 1
ATOM 2525 O O . ASP A 1 322 ? 18.019 13.865 -12.369 1.00 85.31 322 ASP A O 1
ATOM 2529 N N . ILE A 1 323 ? 16.377 15.200 -11.615 1.00 85.56 323 ILE A N 1
ATOM 2530 C CA . ILE A 1 323 ? 15.578 14.094 -11.059 1.00 85.56 323 ILE A CA 1
ATOM 2531 C C . ILE A 1 323 ? 15.074 13.177 -12.177 1.00 85.56 323 ILE A C 1
ATOM 2533 O O . ILE A 1 323 ? 15.284 11.971 -12.103 1.00 85.56 323 ILE A O 1
ATOM 2537 N N . SER A 1 324 ? 14.483 13.722 -13.244 1.00 85.31 324 SER A N 1
ATOM 2538 C CA . SER A 1 324 ? 13.954 12.914 -14.354 1.00 85.31 324 SER A CA 1
ATOM 2539 C C . SER A 1 324 ? 15.037 12.034 -14.975 1.00 85.31 324 SER A C 1
ATOM 2541 O O . SER A 1 324 ? 14.788 10.866 -15.250 1.00 85.31 324 SER A O 1
ATOM 2543 N N . SER A 1 325 ? 16.264 12.544 -15.126 1.00 84.62 325 SER A N 1
ATOM 2544 C CA . SER A 1 325 ? 17.380 11.778 -15.691 1.00 84.62 325 SER A CA 1
ATOM 2545 C C . SER A 1 325 ? 17.776 10.560 -14.849 1.00 84.62 325 SER A C 1
ATOM 2547 O O . SER A 1 325 ? 18.100 9.520 -15.418 1.00 84.62 325 SER A O 1
ATOM 2549 N N . LYS A 1 326 ? 17.674 10.641 -13.512 1.00 84.44 326 LYS A N 1
ATOM 2550 C CA . LYS A 1 326 ? 17.922 9.501 -12.606 1.00 84.44 326 LYS A CA 1
ATOM 2551 C C . LYS A 1 326 ? 16.897 8.381 -12.784 1.00 84.44 326 LYS A C 1
ATOM 2553 O O . LYS A 1 326 ? 17.216 7.226 -12.535 1.00 84.44 326 LYS A O 1
ATOM 2558 N N . TYR A 1 327 ? 15.702 8.731 -13.251 1.00 84.12 327 TYR A N 1
ATOM 2559 C CA . TYR A 1 327 ? 14.593 7.817 -13.520 1.00 84.12 327 TYR A CA 1
ATOM 2560 C C . TYR A 1 327 ? 14.363 7.623 -15.028 1.00 84.12 327 TYR A C 1
ATOM 2562 O O . TYR A 1 327 ? 13.246 7.352 -15.461 1.00 84.12 327 TYR A O 1
ATOM 2570 N N . ASN A 1 328 ? 15.410 7.783 -15.850 1.00 81.81 328 ASN A N 1
ATOM 2571 C CA . ASN A 1 328 ? 15.379 7.574 -17.306 1.00 81.81 328 ASN A CA 1
ATOM 2572 C C . ASN A 1 328 ? 14.281 8.362 -18.050 1.00 81.81 328 ASN A C 1
ATOM 2574 O O . ASN A 1 328 ? 13.775 7.908 -19.073 1.00 81.81 328 ASN A O 1
ATOM 2578 N N . SER A 1 329 ? 13.921 9.545 -17.549 1.00 77.44 329 SER A N 1
ATOM 2579 C CA . SER A 1 329 ? 12.857 10.405 -18.088 1.00 77.44 329 SER A CA 1
ATOM 2580 C C . SER A 1 329 ? 11.493 9.715 -18.188 1.00 77.44 329 SER A C 1
ATOM 2582 O O . SER A 1 329 ? 10.710 10.011 -19.087 1.00 77.44 329 SER A O 1
ATOM 2584 N N . ARG A 1 330 ? 11.220 8.798 -17.260 1.00 84.94 330 ARG A N 1
ATOM 2585 C CA . ARG A 1 330 ? 9.953 8.081 -17.132 1.00 84.94 330 ARG A CA 1
ATOM 2586 C C . ARG A 1 330 ? 8.747 9.017 -16.978 1.00 84.94 330 ARG A C 1
ATOM 2588 O O . ARG A 1 330 ? 8.811 10.018 -16.257 1.00 84.94 330 ARG A O 1
ATOM 2595 N N . ASN A 1 331 ? 7.628 8.624 -17.585 1.00 84.12 331 ASN A N 1
ATOM 2596 C CA . ASN A 1 331 ? 6.337 9.302 -17.453 1.00 84.12 331 ASN A CA 1
ATOM 2597 C C . ASN A 1 331 ? 5.845 9.306 -15.991 1.00 84.12 331 ASN A C 1
ATOM 2599 O O . ASN A 1 331 ? 5.936 8.303 -15.287 1.00 84.12 331 ASN A O 1
ATOM 2603 N N . GLY A 1 332 ? 5.334 10.441 -15.510 1.00 85.25 332 GLY A N 1
ATOM 2604 C CA . GLY A 1 332 ? 4.872 10.620 -14.130 1.00 85.25 332 GLY A CA 1
ATOM 2605 C C . GLY A 1 332 ? 5.929 11.206 -13.189 1.00 85.25 332 GLY A C 1
ATOM 2606 O O . GLY A 1 332 ? 5.572 11.828 -12.187 1.00 85.25 332 GLY A O 1
ATOM 2607 N N . VAL A 1 333 ? 7.229 11.067 -13.494 1.00 88.12 333 VAL A N 1
ATOM 2608 C CA . VAL A 1 333 ? 8.310 11.618 -12.650 1.00 88.12 333 VAL A CA 1
ATOM 2609 C C . VAL A 1 333 ? 8.281 13.138 -12.666 1.00 88.12 333 VAL A C 1
ATOM 2611 O O . VAL A 1 333 ? 8.332 13.774 -11.615 1.00 88.12 333 VAL A O 1
ATOM 2614 N N . ARG A 1 334 ? 8.183 13.728 -13.858 1.00 86.31 334 ARG A N 1
ATOM 2615 C CA . ARG A 1 334 ? 8.152 15.180 -14.032 1.00 86.31 334 ARG A CA 1
ATOM 2616 C C . ARG A 1 334 ? 6.937 15.790 -13.341 1.00 86.31 334 ARG A C 1
ATOM 2618 O O . ARG A 1 334 ? 7.083 16.788 -12.642 1.00 86.31 334 ARG A O 1
ATOM 2625 N N . GLU A 1 335 ? 5.769 15.192 -13.536 1.00 86.50 335 GLU A N 1
ATOM 2626 C CA . GLU A 1 335 ? 4.483 15.633 -12.995 1.00 86.50 335 GLU A CA 1
ATOM 2627 C C . GLU A 1 335 ? 4.501 15.565 -11.466 1.00 86.50 335 GLU A C 1
ATOM 2629 O O . GLU A 1 335 ? 4.160 16.545 -10.803 1.00 86.50 335 GLU A O 1
ATOM 2634 N N . LYS A 1 336 ? 5.010 14.458 -10.905 1.00 89.19 336 LYS A N 1
ATOM 2635 C CA . LYS A 1 336 ? 5.188 14.313 -9.459 1.00 89.19 336 LYS A CA 1
ATOM 2636 C C . LYS A 1 336 ? 6.179 15.338 -8.912 1.00 89.19 336 LYS A C 1
ATOM 2638 O O . LYS A 1 336 ? 5.877 15.982 -7.926 1.00 89.19 336 LYS A O 1
ATOM 2643 N N . VAL A 1 337 ? 7.337 15.560 -9.541 1.00 87.69 337 VAL A N 1
ATOM 2644 C CA . VAL A 1 337 ? 8.295 16.588 -9.074 1.00 87.69 337 VAL A CA 1
ATOM 2645 C C . VAL A 1 337 ? 7.681 17.988 -9.128 1.00 87.69 337 VAL A C 1
ATOM 2647 O O . VAL A 1 337 ? 7.864 18.768 -8.194 1.00 87.69 337 VAL A O 1
ATOM 2650 N N . LEU A 1 338 ? 6.936 18.305 -10.193 1.00 84.06 338 LEU A N 1
ATOM 2651 C CA . LEU A 1 338 ? 6.249 19.586 -10.343 1.00 84.06 338 LEU A CA 1
ATOM 2652 C C . LEU A 1 338 ? 5.287 19.858 -9.183 1.00 84.06 338 LEU A C 1
ATOM 2654 O O . LEU A 1 338 ? 5.259 20.991 -8.711 1.00 84.06 338 LEU A O 1
ATOM 2658 N N . SER A 1 339 ? 4.588 18.839 -8.671 1.00 83.94 339 SER A N 1
ATOM 2659 C CA . SER A 1 339 ? 3.650 19.003 -7.552 1.00 83.94 339 SER A CA 1
ATOM 2660 C C . SER A 1 339 ? 4.311 19.367 -6.215 1.00 83.94 339 SER A C 1
ATOM 2662 O O . SER A 1 339 ? 3.613 19.767 -5.292 1.00 83.94 339 SER A O 1
ATOM 2664 N N . PHE A 1 340 ? 5.633 19.205 -6.074 1.00 82.69 340 PHE A N 1
ATOM 2665 C CA . PHE A 1 340 ? 6.382 19.588 -4.863 1.00 82.69 340 PHE A CA 1
ATOM 2666 C C . PHE A 1 340 ? 6.982 20.996 -4.947 1.00 82.69 340 PHE A C 1
ATOM 2668 O O . PHE A 1 340 ? 7.463 21.521 -3.945 1.00 82.69 340 PHE A O 1
ATOM 2675 N N . ILE A 1 341 ? 7.007 21.594 -6.141 1.00 79.00 341 ILE A N 1
ATOM 2676 C CA . ILE A 1 341 ? 7.640 22.898 -6.396 1.00 79.00 341 ILE A CA 1
ATOM 2677 C C . ILE A 1 341 ? 6.667 23.944 -6.956 1.00 79.00 341 ILE A C 1
ATOM 2679 O O . ILE A 1 341 ? 7.083 25.083 -7.212 1.00 79.00 341 ILE A O 1
ATOM 2683 N N . SER A 1 342 ? 5.422 23.547 -7.225 1.00 67.31 342 SER A N 1
ATOM 2684 C CA . SER A 1 342 ? 4.274 24.420 -7.486 1.00 67.31 342 SER A CA 1
ATOM 2685 C C . SER A 1 342 ? 3.790 25.032 -6.185 1.00 67.31 342 SER A C 1
ATOM 2687 O O . SER A 1 342 ? 3.678 26.276 -6.160 1.00 67.31 342 SER A O 1
#

Organism: Zancudomyces culisetae (NCBI:txid1213189)